Protein AF-A0A1F3DAN2-F1 (afdb_monomer)

Foldseek 3Di:
DDPPPPPDDPVVVVVLLVCVVVVNDDPVSLVVVQSQLVDPDHDPPCPVVSVVSNVCSVPVPDDPQPPCNVVVVVVVVVVVVVVVPPVVVVVVV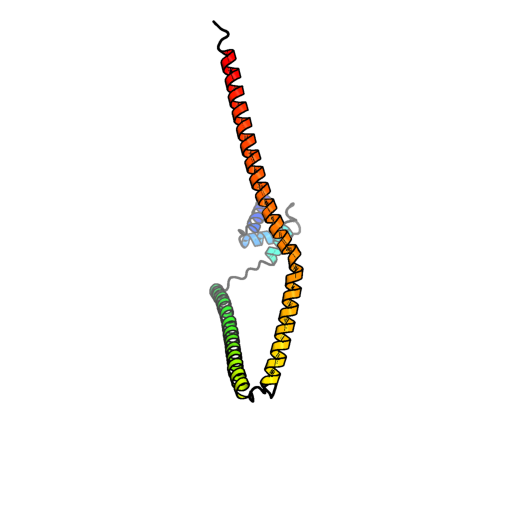VVVVVVVVVVVCVVVVVVVVVVPDPDDDPPDPDPVVVVVVVVVVVVVVVVVVVVVVVVCVVVVVVVVVVVVVVVVVVVVVVVVVVVVVVVVVVVVVVVVVVVVVVVPPPD

pLDDT: mean 77.69, std 14.2, range [32.75, 96.75]

Mean predicted aligned error: 21.93 Å

Radius of gyration: 51.56 Å; Cα contacts (8 Å, |Δi|>4): 25; chains: 1; bounding box: 79×115×103 Å

Structure (mmCIF, N/CA/C/O backbone):
data_AF-A0A1F3DAN2-F1
#
_entry.id   AF-A0A1F3DAN2-F1
#
loop_
_atom_site.group_PDB
_atom_site.id
_atom_site.type_symbol
_atom_site.label_atom_id
_atom_site.label_alt_id
_atom_site.label_comp_id
_atom_site.label_asym_id
_atom_site.label_entity_id
_atom_site.label_seq_id
_atom_site.pdbx_PDB_ins_code
_atom_site.Cartn_x
_atom_site.Cartn_y
_atom_site.Cartn_z
_atom_site.occupancy
_atom_site.B_iso_or_equiv
_atom_site.auth_seq_id
_atom_site.auth_comp_id
_atom_site.auth_asym_id
_atom_site.auth_atom_id
_atom_site.pdbx_PDB_model_num
ATOM 1 N N . MET A 1 1 ? -49.173 -16.845 47.656 1.00 32.75 1 MET A N 1
ATOM 2 C CA . MET A 1 1 ? -48.573 -15.635 47.057 1.00 32.75 1 MET A CA 1
ATOM 3 C C . MET A 1 1 ? -48.211 -14.713 48.203 1.00 32.75 1 MET A C 1
ATOM 5 O O . MET A 1 1 ? -49.110 -14.243 48.882 1.00 32.75 1 MET A O 1
ATOM 9 N N . ASN A 1 2 ? -46.918 -14.589 48.509 1.00 33.59 2 ASN A N 1
ATOM 10 C CA . ASN A 1 2 ? -46.440 -13.791 49.636 1.00 33.59 2 ASN A CA 1
ATOM 11 C C . ASN A 1 2 ? -46.275 -12.348 49.153 1.00 33.59 2 ASN A C 1
ATOM 13 O O . ASN A 1 2 ? -45.277 -12.008 48.524 1.00 33.59 2 ASN A O 1
ATOM 17 N N . SER A 1 3 ? -47.289 -11.524 49.388 1.00 38.66 3 SER A N 1
ATOM 18 C CA . SER A 1 3 ? -47.210 -10.079 49.210 1.00 38.66 3 SER A CA 1
ATOM 19 C C . SER A 1 3 ? -46.291 -9.514 50.292 1.00 38.66 3 SER A C 1
ATOM 21 O O . SER A 1 3 ? -46.725 -9.274 51.419 1.00 38.66 3 SER A O 1
ATOM 23 N N . ILE A 1 4 ? -45.005 -9.357 49.965 1.00 47.38 4 ILE A N 1
ATOM 24 C CA . ILE A 1 4 ? -44.081 -8.548 50.762 1.00 47.38 4 ILE A CA 1
ATOM 25 C C . ILE A 1 4 ? -44.655 -7.131 50.733 1.00 47.38 4 ILE A C 1
ATOM 27 O O . ILE A 1 4 ? -44.731 -6.505 49.679 1.00 47.38 4 ILE A O 1
ATOM 31 N N . ASN A 1 5 ? -45.143 -6.663 51.878 1.00 47.06 5 ASN A N 1
ATOM 32 C CA . ASN A 1 5 ? -45.726 -5.337 52.016 1.00 47.06 5 ASN A CA 1
ATOM 33 C C . ASN A 1 5 ? -44.577 -4.318 52.089 1.00 47.06 5 ASN A C 1
ATOM 35 O O . ASN A 1 5 ? -44.100 -3.982 53.172 1.00 47.06 5 ASN A O 1
ATOM 39 N N . ILE A 1 6 ? -44.059 -3.920 50.924 1.00 58.88 6 ILE A N 1
ATOM 40 C CA . ILE A 1 6 ? -42.983 -2.932 50.807 1.00 58.88 6 ILE A CA 1
ATOM 41 C C . ILE A 1 6 ? -43.627 -1.548 50.913 1.00 58.88 6 ILE A C 1
ATOM 43 O O . ILE A 1 6 ? -44.040 -0.955 49.920 1.00 58.88 6 ILE A O 1
ATOM 47 N N . ASN A 1 7 ? -43.748 -1.042 52.137 1.00 60.09 7 ASN A N 1
ATOM 48 C CA . ASN A 1 7 ? -44.181 0.329 52.394 1.00 60.09 7 ASN A CA 1
ATOM 49 C C . ASN A 1 7 ? -42.990 1.287 52.180 1.00 60.09 7 ASN A C 1
ATOM 51 O O . ASN A 1 7 ? -42.414 1.780 53.145 1.00 60.09 7 ASN A O 1
ATOM 55 N N . MET A 1 8 ? -42.567 1.470 50.923 1.00 69.88 8 MET A N 1
ATOM 56 C CA . MET A 1 8 ? -41.557 2.459 50.509 1.00 69.88 8 MET A CA 1
ATOM 57 C C . MET A 1 8 ? -42.239 3.702 49.946 1.00 69.88 8 MET A C 1
ATOM 59 O O . MET A 1 8 ? -43.228 3.604 49.215 1.00 69.88 8 MET A O 1
ATOM 63 N N . ASN A 1 9 ? -41.698 4.881 50.248 1.00 77.50 9 ASN A N 1
ATOM 64 C CA . ASN A 1 9 ? -42.230 6.120 49.690 1.00 77.50 9 ASN A CA 1
ATOM 65 C C . ASN A 1 9 ? -41.747 6.333 48.233 1.00 77.50 9 ASN A C 1
ATOM 67 O O . ASN A 1 9 ? -40.732 5.791 47.794 1.00 77.50 9 ASN A O 1
ATOM 71 N N . ASN A 1 10 ? -42.460 7.159 47.456 1.00 79.56 10 ASN A N 1
ATOM 72 C CA . ASN A 1 10 ? -42.105 7.425 46.051 1.00 79.56 10 ASN A CA 1
ATOM 73 C C . ASN A 1 10 ? -40.729 8.101 45.868 1.00 79.56 10 ASN A C 1
ATOM 75 O O . ASN A 1 10 ? -40.142 8.003 44.792 1.00 79.56 10 ASN A O 1
ATOM 79 N N . GLN A 1 11 ? -40.207 8.799 46.881 1.00 81.12 11 GLN A N 1
ATOM 80 C CA . GLN A 1 11 ? -38.893 9.451 46.808 1.00 81.12 11 GLN A CA 1
ATOM 81 C C . GLN A 1 11 ? -37.751 8.439 46.973 1.00 81.12 11 GLN A C 1
ATOM 83 O O . GLN A 1 11 ? -36.751 8.523 46.266 1.00 81.12 11 GLN A O 1
ATOM 88 N N . GLU A 1 12 ? -37.924 7.453 47.848 1.00 83.31 12 GLU A N 1
ATOM 89 C CA . GLU A 1 12 ? -37.010 6.328 48.048 1.00 83.31 12 GLU A CA 1
ATOM 90 C C . GLU A 1 12 ? -36.946 5.455 46.801 1.00 83.31 12 GLU A C 1
ATOM 92 O O . GLU A 1 12 ? -35.857 5.085 46.376 1.00 83.31 12 GLU A O 1
ATOM 97 N N . ILE A 1 13 ? -38.093 5.204 46.162 1.00 84.12 13 ILE A N 1
ATOM 98 C CA . ILE A 1 13 ? -38.150 4.477 44.888 1.00 84.12 13 ILE A CA 1
ATOM 99 C C . ILE A 1 13 ? -37.374 5.235 43.804 1.00 84.12 13 ILE A C 1
ATOM 101 O O . ILE A 1 13 ? -36.550 4.634 43.120 1.00 84.12 13 ILE A O 1
ATOM 105 N N . ARG A 1 14 ? -37.560 6.560 43.682 1.00 86.12 14 ARG A N 1
ATOM 106 C CA . ARG A 1 14 ? -36.774 7.381 42.739 1.00 86.12 14 ARG A CA 1
ATOM 107 C C . ARG A 1 14 ? -35.285 7.289 43.005 1.00 86.12 14 ARG A C 1
ATOM 109 O O . ARG A 1 14 ? -34.528 7.074 42.068 1.00 86.12 14 ARG A O 1
ATOM 116 N N . ARG A 1 15 ? -34.877 7.438 44.265 1.00 89.69 15 ARG A N 1
ATOM 117 C CA . ARG A 1 15 ? -33.469 7.353 44.653 1.00 89.69 15 ARG A CA 1
ATOM 118 C C . ARG A 1 15 ? -32.879 5.996 44.273 1.00 89.69 15 ARG A C 1
ATOM 120 O O . ARG A 1 15 ? -31.813 5.959 43.675 1.00 89.69 15 ARG A O 1
ATOM 127 N N . LEU A 1 16 ? -33.586 4.910 44.581 1.00 89.00 16 LEU A N 1
ATOM 128 C CA . LEU A 1 16 ? -33.129 3.551 44.301 1.00 89.00 16 LEU A CA 1
ATOM 129 C C . LEU A 1 16 ? -32.982 3.296 42.795 1.00 89.00 16 LEU A C 1
ATOM 131 O O . LEU A 1 16 ? -31.995 2.714 42.360 1.00 89.00 16 LEU A O 1
ATOM 135 N N . ILE A 1 17 ? -33.936 3.781 41.994 1.00 88.31 17 ILE A N 1
ATOM 136 C CA . ILE A 1 17 ? -33.869 3.719 40.530 1.00 88.31 17 ILE A CA 1
ATOM 137 C C . ILE A 1 17 ? -32.673 4.523 40.007 1.00 88.31 17 ILE A C 1
ATOM 139 O O . ILE A 1 17 ? -31.935 4.030 39.160 1.00 88.31 17 ILE A O 1
ATOM 143 N N . THR A 1 18 ? -32.454 5.742 40.507 1.00 90.12 18 THR A N 1
ATOM 144 C CA . THR A 1 18 ? -31.303 6.565 40.111 1.00 90.12 18 THR A CA 1
ATOM 145 C C . THR A 1 18 ? -29.984 5.860 40.420 1.00 90.12 18 THR A C 1
ATOM 147 O O . THR A 1 18 ? -29.178 5.691 39.510 1.00 90.12 18 THR A O 1
ATOM 150 N N . SER A 1 19 ? -29.802 5.354 41.642 1.00 89.25 19 SER A N 1
ATOM 151 C CA . SER A 1 19 ? -28.588 4.621 42.021 1.00 89.25 19 SER A CA 1
ATOM 152 C C . SER A 1 19 ? -28.391 3.337 41.207 1.00 89.25 19 SER A C 1
ATOM 154 O O . SER A 1 19 ? -27.256 2.972 40.916 1.00 89.25 19 SER A O 1
ATOM 156 N N . PHE A 1 20 ? -29.472 2.671 40.779 1.00 90.81 20 PHE A N 1
ATOM 157 C CA . PHE A 1 20 ? -29.388 1.516 39.878 1.00 90.81 20 PHE A CA 1
ATOM 158 C C . PHE A 1 20 ? -28.834 1.909 38.504 1.00 90.81 20 PHE A C 1
ATOM 160 O O . PHE A 1 20 ? -27.957 1.236 37.967 1.00 90.81 20 PHE A O 1
ATOM 167 N N . PHE A 1 21 ? -29.309 3.022 37.938 1.00 90.00 21 PHE A N 1
ATOM 168 C CA . PHE A 1 21 ? -28.782 3.543 36.674 1.00 90.00 21 PHE A CA 1
ATOM 169 C C . PHE A 1 21 ? -27.335 4.042 36.789 1.00 90.00 21 PHE A C 1
ATOM 171 O O . PHE A 1 21 ? -26.589 3.958 35.815 1.00 90.00 21 PHE A O 1
ATOM 178 N N . GLU A 1 22 ? -26.932 4.531 37.962 1.00 92.12 22 GLU A N 1
ATOM 179 C CA . GLU A 1 22 ? -25.552 4.932 38.264 1.00 92.12 22 GLU A CA 1
ATOM 180 C C . GLU A 1 22 ? -24.631 3.733 38.562 1.00 92.12 22 GLU A C 1
ATOM 182 O O . GLU A 1 22 ? -23.410 3.873 38.525 1.00 92.12 22 GLU A O 1
ATOM 187 N N . GLY A 1 23 ? -25.194 2.538 38.785 1.00 88.44 23 GLY A N 1
ATOM 188 C CA . GLY A 1 23 ? -24.441 1.325 39.116 1.00 88.44 23 GLY A CA 1
ATOM 189 C C . GLY A 1 23 ? -23.921 1.296 40.556 1.00 88.44 23 GLY A C 1
ATOM 190 O O . GLY A 1 23 ? -22.944 0.606 40.839 1.00 88.44 23 GLY A O 1
ATOM 191 N N . GLU A 1 24 ? -24.551 2.051 41.457 1.00 89.69 24 GLU A N 1
ATOM 192 C CA . GLU A 1 24 ? -24.174 2.161 42.872 1.00 89.69 24 GLU A CA 1
ATOM 193 C C . GLU A 1 24 ? -25.043 1.289 43.798 1.00 89.69 24 GLU A C 1
ATOM 195 O O . GLU A 1 24 ? -24.889 1.334 45.018 1.00 89.69 24 GLU A O 1
ATOM 200 N N . THR A 1 25 ? -25.962 0.491 43.244 1.00 88.19 25 THR A N 1
ATOM 201 C CA . THR A 1 25 ? -26.828 -0.398 44.026 1.00 88.19 25 THR A CA 1
ATOM 202 C C . THR A 1 25 ? -26.086 -1.594 44.604 1.00 88.19 25 THR A C 1
ATOM 204 O O . THR A 1 25 ? -25.225 -2.207 43.977 1.00 88.19 25 THR A O 1
ATOM 207 N N . THR A 1 26 ? -26.476 -1.970 45.816 1.00 87.19 26 THR A N 1
ATOM 208 C CA . THR A 1 26 ? -26.055 -3.214 46.464 1.00 87.19 26 THR A CA 1
ATOM 209 C C . THR A 1 26 ? -26.930 -4.398 46.037 1.00 87.19 26 THR A C 1
ATOM 211 O O . THR A 1 26 ? -28.059 -4.239 45.572 1.00 87.19 26 THR A O 1
ATOM 214 N N . GLU A 1 27 ? -26.446 -5.626 46.250 1.00 83.94 27 GLU A N 1
ATOM 215 C CA . GLU A 1 27 ? -27.194 -6.847 45.906 1.00 83.94 27 GLU A CA 1
ATOM 216 C C . GLU A 1 27 ? -28.542 -6.953 46.656 1.00 83.94 27 GLU A C 1
ATOM 218 O O . GLU A 1 27 ? -29.519 -7.501 46.141 1.00 83.94 27 GLU A O 1
ATOM 223 N N . GLU A 1 28 ? -28.619 -6.428 47.884 1.00 83.56 28 GLU A N 1
ATOM 224 C CA . GLU A 1 28 ? -29.862 -6.398 48.664 1.00 83.56 28 GLU A CA 1
ATOM 225 C C . GLU A 1 28 ? -30.874 -5.396 48.089 1.00 83.56 28 GLU A C 1
ATOM 227 O O . GLU A 1 28 ? -32.061 -5.710 47.966 1.00 83.56 28 GLU A O 1
ATOM 232 N N . GLU A 1 29 ? -30.402 -4.224 47.666 1.00 85.19 29 GLU A N 1
ATOM 233 C CA . GLU A 1 29 ? -31.208 -3.195 47.005 1.00 85.19 29 GLU A CA 1
ATOM 234 C C . GLU A 1 29 ? -31.746 -3.670 45.653 1.00 85.19 29 GLU A C 1
ATOM 236 O O . GLU A 1 29 ? -32.917 -3.456 45.346 1.00 85.19 29 GLU A O 1
ATOM 241 N N . GLU A 1 30 ? -30.946 -4.397 44.872 1.00 87.31 30 GLU A N 1
ATOM 242 C CA . GLU A 1 30 ? -31.388 -4.997 43.610 1.00 87.31 30 GLU A CA 1
ATOM 243 C C . GLU A 1 30 ? -32.441 -6.094 43.814 1.00 87.31 30 GLU A C 1
ATOM 245 O O . GLU A 1 30 ? -33.384 -6.208 43.024 1.00 87.31 30 GLU A O 1
ATOM 250 N N . LYS A 1 31 ? -32.352 -6.877 44.901 1.00 84.00 31 LYS A N 1
ATOM 251 C CA . LYS A 1 31 ? -33.404 -7.840 45.283 1.00 84.00 31 LYS A CA 1
ATOM 252 C C . LYS A 1 31 ? -34.709 -7.131 45.640 1.00 84.00 31 LYS A C 1
ATOM 254 O O . LYS A 1 31 ? -35.777 -7.609 45.247 1.00 84.00 31 LYS A O 1
ATOM 259 N N . LEU A 1 32 ? -34.635 -5.995 46.338 1.00 83.62 32 LEU A N 1
ATOM 260 C CA . LEU A 1 32 ? -35.798 -5.153 46.632 1.00 83.62 32 LEU A CA 1
ATOM 261 C C . LEU A 1 32 ? -36.391 -4.552 45.356 1.00 83.62 32 LEU A C 1
ATOM 263 O O . LEU A 1 32 ? -37.598 -4.655 45.150 1.00 83.62 32 LEU A O 1
ATOM 267 N N . LEU A 1 33 ? -35.555 -4.012 44.465 1.00 86.12 33 LEU A N 1
ATOM 268 C CA . LEU A 1 33 ? -35.956 -3.474 43.163 1.00 86.12 33 LEU A CA 1
ATOM 269 C C . LEU A 1 33 ? -36.662 -4.555 42.326 1.00 86.12 33 LEU A C 1
ATOM 271 O O . LEU A 1 33 ? -37.731 -4.326 41.758 1.00 86.12 33 LEU A O 1
ATOM 275 N N . ARG A 1 34 ? -36.129 -5.783 42.338 1.00 85.19 34 ARG A N 1
ATOM 276 C CA . ARG A 1 34 ? -36.744 -6.942 41.685 1.00 85.19 34 ARG A CA 1
ATOM 277 C C . ARG A 1 34 ? -38.103 -7.278 42.286 1.00 85.19 34 ARG A C 1
ATOM 279 O O . ARG A 1 34 ? -39.045 -7.499 41.531 1.00 85.19 34 ARG A O 1
ATOM 286 N N . ALA A 1 35 ? -38.227 -7.320 43.611 1.00 82.94 35 ALA A N 1
ATOM 287 C CA . ALA A 1 35 ? -39.494 -7.601 44.285 1.00 82.94 35 ALA A CA 1
ATOM 288 C C . ALA A 1 35 ? -40.547 -6.508 44.019 1.00 82.94 35 ALA A C 1
ATOM 290 O O . ALA A 1 35 ? -41.708 -6.835 43.776 1.00 82.94 35 ALA A O 1
ATOM 291 N N . LEU A 1 36 ? -40.127 -5.238 43.996 1.00 81.25 36 LEU A N 1
ATOM 292 C CA . LEU A 1 36 ? -40.967 -4.069 43.732 1.00 81.25 36 LEU A CA 1
ATOM 293 C C . LEU A 1 36 ? -41.556 -4.101 42.312 1.00 81.25 36 LEU A C 1
ATOM 295 O O . LEU A 1 36 ? -42.760 -3.946 42.134 1.00 81.25 36 LEU A O 1
ATOM 299 N N . PHE A 1 37 ? -40.722 -4.357 41.300 1.00 80.00 37 PHE A N 1
ATOM 300 C CA . PHE A 1 37 ? -41.147 -4.354 39.896 1.00 80.00 37 PHE A CA 1
ATOM 301 C C . PHE A 1 37 ? -41.715 -5.694 39.404 1.00 80.00 37 PHE A C 1
ATOM 303 O O . PHE A 1 37 ? -42.336 -5.731 38.343 1.00 80.00 37 PHE A O 1
ATOM 310 N N . SER A 1 38 ? -41.565 -6.787 40.161 1.00 75.81 38 SER A N 1
ATOM 311 C CA . SER A 1 38 ? -42.205 -8.076 39.840 1.00 75.81 38 SER A CA 1
ATOM 312 C C . SER A 1 38 ? -43.697 -8.122 40.202 1.00 75.81 38 SER A C 1
ATOM 314 O O . SER A 1 38 ? -44.398 -9.033 39.766 1.00 75.81 38 SER A O 1
ATOM 316 N N . GLY A 1 39 ? -44.187 -7.173 41.008 1.00 68.38 39 GLY A N 1
ATOM 317 C CA . GLY A 1 39 ? -45.602 -7.050 41.359 1.00 68.38 39 GLY A CA 1
ATOM 318 C C . GLY A 1 39 ? -46.472 -6.468 40.234 1.00 68.38 39 GLY A C 1
ATOM 319 O O . GLY A 1 39 ? -45.989 -5.792 39.323 1.00 68.38 39 GLY A O 1
ATOM 320 N N . ASP A 1 40 ? -47.781 -6.715 40.328 1.00 58.28 40 ASP A N 1
ATOM 321 C CA . ASP A 1 40 ? -48.801 -6.239 39.373 1.00 58.28 40 ASP A CA 1
ATOM 322 C C . ASP A 1 40 ? -49.155 -4.747 39.574 1.00 58.28 40 ASP A C 1
ATOM 324 O O . ASP A 1 40 ? -49.736 -4.100 38.710 1.00 58.28 40 ASP A O 1
ATOM 328 N N . GLN A 1 41 ? -48.776 -4.176 40.723 1.00 57.06 41 GLN A N 1
ATOM 329 C CA . GLN A 1 41 ? -48.975 -2.769 41.075 1.00 57.06 41 GLN A CA 1
ATOM 330 C C . GLN A 1 41 ? -47.622 -2.053 41.057 1.00 57.06 41 GLN A C 1
ATOM 332 O O . GLN A 1 41 ? -46.874 -2.087 42.033 1.00 57.06 41 GLN A O 1
ATOM 337 N N . VAL A 1 42 ? -47.297 -1.423 39.930 1.00 62.59 42 VAL A N 1
ATOM 338 C CA . VAL A 1 42 ? -46.131 -0.540 39.827 1.00 62.59 42 VAL A CA 1
ATOM 339 C C . VAL A 1 42 ? -46.473 0.764 40.553 1.00 62.59 42 VAL A C 1
ATOM 341 O O . VAL A 1 42 ? -47.544 1.321 40.299 1.00 62.59 42 VAL A O 1
ATOM 344 N N . PRO A 1 43 ? -45.609 1.283 41.442 1.00 65.44 43 PRO A N 1
ATOM 345 C CA . PRO A 1 43 ? -45.806 2.606 42.024 1.00 65.44 43 PRO A CA 1
ATOM 346 C C . PRO A 1 43 ? -45.940 3.638 40.892 1.00 65.44 43 PRO A C 1
ATOM 348 O O . PRO A 1 43 ? -45.100 3.693 39.993 1.00 65.44 43 PRO A O 1
ATOM 351 N N . GLY A 1 44 ? -47.043 4.392 40.882 1.00 62.75 44 GLY A N 1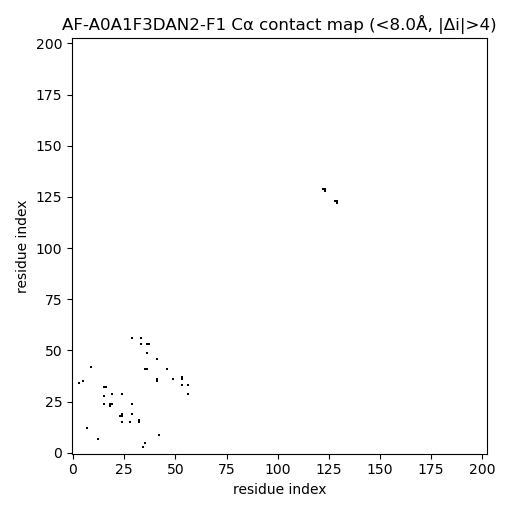
ATOM 352 C CA . GLY A 1 44 ? -47.440 5.211 39.734 1.00 62.75 44 GLY A CA 1
ATOM 353 C C . GLY A 1 44 ? -46.336 6.162 39.258 1.00 62.75 44 GLY A C 1
ATOM 354 O O . GLY A 1 44 ? -45.854 6.994 40.026 1.00 62.75 44 GLY A O 1
ATOM 355 N N . GLY A 1 45 ? -45.968 6.052 37.976 1.00 70.06 45 GLY A N 1
ATOM 356 C CA . GLY A 1 45 ? -44.971 6.909 37.322 1.00 70.06 45 GLY A CA 1
ATOM 357 C C . GLY A 1 45 ? -43.620 6.259 37.003 1.00 70.06 45 GLY A C 1
ATOM 358 O O . GLY A 1 45 ? -42.765 6.973 36.492 1.00 70.06 45 GLY A O 1
ATOM 359 N N . PHE A 1 46 ? -43.439 4.956 37.265 1.00 74.50 46 PHE A N 1
ATOM 360 C CA . PHE A 1 46 ? -42.202 4.206 36.955 1.00 74.50 46 PHE A CA 1
ATOM 361 C C . PHE A 1 46 ? -42.394 3.053 35.952 1.00 74.50 46 PHE A C 1
ATOM 363 O O . PHE A 1 46 ? -41.636 2.082 35.932 1.00 74.50 46 PHE A O 1
ATOM 370 N N . GLU A 1 47 ? -43.461 3.103 35.150 1.00 75.06 47 GLU A N 1
ATOM 371 C CA . GLU A 1 47 ? -43.755 2.057 34.160 1.00 75.06 47 GLU A CA 1
ATOM 372 C C . GLU A 1 47 ? -42.743 2.038 33.010 1.00 75.06 47 GLU A C 1
ATOM 374 O O . GLU A 1 47 ? -42.444 0.968 32.483 1.00 75.06 47 GLU A O 1
ATOM 379 N N . ALA A 1 48 ? -42.183 3.198 32.655 1.00 78.56 48 ALA A N 1
ATOM 380 C CA . ALA A 1 48 ? -41.201 3.315 31.581 1.00 78.56 48 ALA A CA 1
ATOM 381 C C . ALA A 1 48 ? -39.864 2.652 31.955 1.00 78.56 48 ALA A C 1
ATOM 383 O O . ALA A 1 48 ? -39.210 2.033 31.119 1.00 78.56 48 ALA A O 1
ATOM 384 N N . GLU A 1 49 ? -39.467 2.752 33.221 1.00 80.50 49 GLU A N 1
ATOM 385 C CA . GLU A 1 49 ? -38.209 2.223 33.742 1.00 80.50 49 GLU A CA 1
ATOM 386 C C . GLU A 1 49 ? -38.305 0.727 34.083 1.00 80.50 49 GLU A C 1
ATOM 388 O O . GLU A 1 49 ? -37.295 0.020 34.059 1.00 80.50 49 GLU A O 1
ATOM 393 N N . LYS A 1 50 ? -39.520 0.225 34.350 1.00 82.94 50 LYS A N 1
ATOM 394 C CA . LYS A 1 50 ? -39.795 -1.164 34.749 1.00 82.94 50 LYS A CA 1
ATOM 395 C C . LYS A 1 50 ? -39.172 -2.193 33.806 1.00 82.94 50 LYS A C 1
ATOM 397 O O . LYS A 1 50 ? -38.498 -3.111 34.271 1.00 82.94 50 LYS A O 1
ATOM 402 N N . GLU A 1 51 ? -39.428 -2.075 32.503 1.00 82.94 51 GLU A N 1
ATOM 403 C CA . GLU A 1 51 ? -39.017 -3.081 31.514 1.00 82.94 51 GLU A CA 1
ATOM 404 C C . GLU A 1 51 ? -37.491 -3.199 31.434 1.00 82.94 51 GLU A C 1
ATOM 406 O O . GLU A 1 51 ? -36.942 -4.302 31.492 1.00 82.94 51 GLU A O 1
ATOM 411 N N . TYR A 1 52 ? -36.804 -2.056 31.382 1.00 85.38 52 TYR A N 1
ATOM 412 C CA . TYR A 1 52 ? -35.347 -1.999 31.324 1.00 85.38 52 TYR A CA 1
ATOM 413 C C . TYR A 1 52 ? -34.703 -2.573 32.590 1.00 85.38 52 TYR A C 1
ATOM 415 O O . TYR A 1 52 ? -33.826 -3.434 32.511 1.00 85.38 52 TYR A O 1
ATOM 423 N N . ILE A 1 53 ? -35.174 -2.146 33.765 1.00 87.25 53 ILE A N 1
ATOM 424 C CA . ILE A 1 53 ? -34.642 -2.601 35.052 1.00 87.25 53 ILE A CA 1
ATOM 425 C C . ILE A 1 53 ? -34.827 -4.116 35.203 1.00 87.25 53 ILE A C 1
ATOM 427 O O . ILE A 1 53 ? -33.881 -4.820 35.553 1.00 87.25 53 ILE A O 1
ATOM 431 N N . 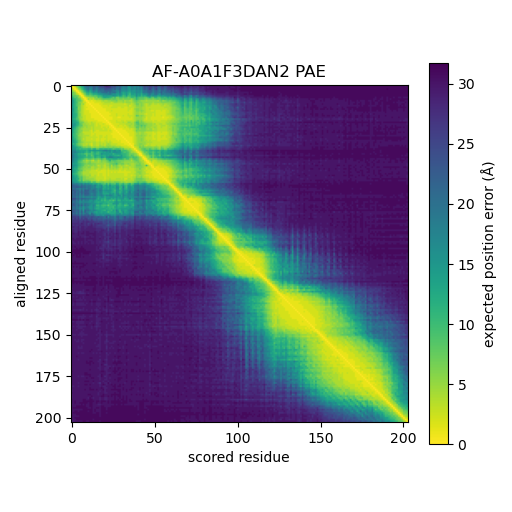LEU A 1 54 ? -36.008 -4.654 34.877 1.00 86.56 54 LEU A N 1
ATOM 432 C CA . LEU A 1 54 ? -36.260 -6.099 34.921 1.00 86.56 54 LEU A CA 1
ATOM 433 C C . LEU A 1 54 ? -35.365 -6.879 33.955 1.00 86.56 54 LEU A C 1
ATOM 435 O O . LEU A 1 54 ? -34.861 -7.937 34.331 1.00 86.56 54 LEU A O 1
ATOM 439 N N . PHE A 1 55 ? -35.138 -6.368 32.743 1.00 86.06 55 PHE A N 1
ATOM 440 C CA . PHE A 1 55 ? -34.228 -6.988 31.780 1.00 86.06 55 PHE A CA 1
ATOM 441 C C . PHE A 1 55 ? -32.792 -7.050 32.317 1.00 86.06 55 PHE A C 1
ATOM 443 O O . PHE A 1 55 ? -32.156 -8.109 32.277 1.00 86.06 55 PHE A O 1
ATOM 450 N N . CYS A 1 56 ? -32.293 -5.942 32.866 1.00 85.56 56 CYS A N 1
ATOM 451 C CA . CYS A 1 56 ? -30.967 -5.868 33.470 1.00 85.56 56 CYS A CA 1
ATOM 452 C C . CYS A 1 56 ? -30.843 -6.803 34.678 1.00 85.56 56 CYS A C 1
ATOM 454 O O . CYS A 1 56 ? -29.897 -7.578 34.740 1.00 85.56 56 CYS A O 1
ATOM 456 N N . LEU A 1 57 ? -31.824 -6.827 35.583 1.00 84.56 57 LEU A N 1
ATOM 457 C CA . LEU A 1 57 ? -31.826 -7.718 36.750 1.00 84.56 57 LEU A CA 1
ATOM 458 C C . LEU A 1 57 ? -32.021 -9.200 36.383 1.00 84.56 57 LEU A C 1
ATOM 460 O O . LEU A 1 57 ? -31.639 -10.091 37.141 1.00 84.56 57 LEU A O 1
ATOM 464 N N . ALA A 1 58 ? -32.662 -9.513 35.254 1.00 82.62 58 ALA A N 1
ATOM 465 C CA . ALA A 1 58 ? -32.802 -10.884 34.758 1.00 82.62 58 ALA A CA 1
ATOM 466 C C . ALA A 1 58 ? -31.488 -11.422 34.176 1.00 82.62 58 ALA A C 1
ATOM 468 O O . ALA A 1 58 ? -31.151 -12.587 34.394 1.00 82.62 58 ALA A O 1
ATOM 469 N N . ASN A 1 59 ? -30.745 -10.564 33.477 1.00 77.12 59 ASN A N 1
ATOM 470 C CA . ASN A 1 59 ? -29.543 -10.940 32.733 1.00 77.12 59 ASN A CA 1
ATOM 471 C C . ASN A 1 59 ? -28.231 -10.586 33.447 1.00 77.12 59 ASN A C 1
ATOM 473 O O . ASN A 1 59 ? -27.176 -11.097 33.077 1.00 77.12 59 ASN A O 1
ATOM 477 N N . GLY A 1 60 ? -28.288 -9.763 34.491 1.00 66.88 60 GLY A N 1
ATOM 478 C CA . GLY A 1 60 ? -27.163 -9.285 35.295 1.00 66.88 60 GLY A CA 1
ATOM 479 C C . GLY A 1 60 ? -26.632 -10.307 36.294 1.00 66.88 60 GLY A C 1
ATOM 480 O O . GLY A 1 60 ? -26.147 -9.937 37.354 1.00 66.88 60 GLY A O 1
ATOM 481 N N . ASN A 1 61 ? -26.728 -11.602 35.990 1.00 64.56 61 ASN A N 1
ATOM 482 C CA . ASN A 1 61 ? -26.195 -12.644 36.859 1.00 64.56 61 ASN A CA 1
ATOM 483 C C . ASN A 1 61 ? -24.664 -12.672 36.711 1.00 64.56 61 ASN A C 1
ATOM 485 O O . ASN A 1 61 ? -24.101 -13.446 35.929 1.00 64.56 61 ASN A O 1
ATOM 489 N N . ILE A 1 62 ? -23.994 -11.759 37.412 1.00 62.06 62 ILE A N 1
ATOM 490 C CA . ILE A 1 62 ? -22.540 -11.678 37.469 1.00 62.06 62 ILE A CA 1
ATOM 491 C C . ILE A 1 62 ? -22.084 -12.852 38.328 1.00 62.06 62 ILE A C 1
ATOM 493 O O . ILE A 1 62 ? -22.209 -12.853 39.547 1.00 62.06 62 ILE A O 1
ATOM 497 N N . LYS A 1 63 ? -21.594 -13.904 37.671 1.00 65.38 63 LYS A N 1
ATOM 498 C CA . LYS A 1 63 ? -20.909 -14.992 38.369 1.00 65.38 63 LYS A CA 1
ATOM 499 C C . LYS A 1 63 ? -19.684 -14.412 39.060 1.00 65.38 63 LYS A C 1
ATOM 501 O O . LYS A 1 63 ? -18.943 -13.663 38.418 1.00 65.38 63 LYS A O 1
ATOM 506 N N . ASP A 1 64 ? -19.451 -14.825 40.302 1.00 67.31 64 ASP A N 1
ATOM 507 C CA . ASP A 1 64 ? -18.240 -14.470 41.030 1.00 67.31 64 ASP A CA 1
ATOM 508 C C . ASP A 1 64 ? -17.009 -14.654 40.147 1.00 67.31 64 ASP A C 1
ATOM 510 O O . ASP A 1 64 ? -16.845 -15.665 39.443 1.00 67.31 64 ASP A O 1
ATOM 514 N N . ALA A 1 65 ? -16.149 -13.637 40.166 1.00 66.25 65 ALA A N 1
ATOM 515 C CA . ALA A 1 65 ? -14.900 -13.672 39.440 1.00 66.25 65 ALA A CA 1
ATOM 516 C C . ALA A 1 65 ? -14.128 -14.9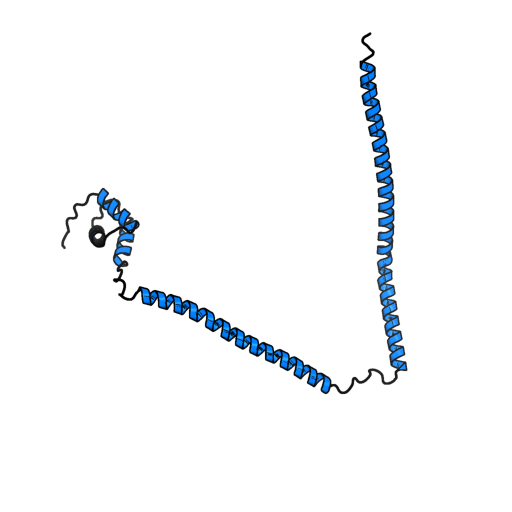27 39.868 1.00 66.25 65 ALA A C 1
ATOM 518 O O . ALA A 1 65 ? -13.784 -15.110 41.031 1.00 66.25 65 ALA A O 1
ATOM 519 N N . SER A 1 66 ? -13.867 -15.820 38.909 1.00 74.25 66 SER A N 1
ATOM 520 C CA . SER A 1 66 ? -13.031 -17.000 39.133 1.00 74.25 66 SER A CA 1
ATOM 521 C C . SER A 1 66 ? -11.724 -16.576 39.809 1.00 74.25 66 SER A C 1
ATOM 523 O O . SER A 1 66 ? -11.092 -15.633 39.339 1.00 74.25 66 SER A O 1
ATOM 525 N N . ASN A 1 67 ? -11.270 -17.325 40.822 1.00 78.50 67 ASN A N 1
ATOM 526 C CA . ASN A 1 67 ? -10.031 -17.072 41.585 1.00 78.50 67 ASN A CA 1
ATOM 527 C C . ASN A 1 67 ? -8.763 -16.843 40.727 1.00 78.50 67 ASN A C 1
ATOM 529 O O . ASN A 1 67 ? -7.726 -16.458 41.250 1.00 78.50 67 ASN A O 1
ATOM 533 N N . ASN A 1 68 ? -8.812 -17.115 39.418 1.00 82.19 68 ASN A N 1
ATOM 534 C CA . ASN A 1 68 ? -7.724 -16.901 38.464 1.00 82.19 68 ASN A CA 1
ATOM 535 C C . ASN A 1 68 ? -8.185 -16.123 37.211 1.00 82.19 68 ASN A C 1
ATOM 537 O O . ASN A 1 68 ? -7.805 -16.445 36.083 1.00 82.19 68 ASN A O 1
ATOM 541 N N . LEU A 1 69 ? -9.082 -15.149 37.375 1.00 84.50 69 LEU A N 1
ATOM 542 C CA . LEU A 1 69 ? -9.542 -14.291 36.281 1.00 84.50 69 LEU A CA 1
ATOM 543 C C . LEU A 1 69 ? -8.393 -13.435 35.733 1.00 84.50 69 LEU A C 1
ATOM 545 O O . LEU A 1 69 ? -8.178 -13.403 34.524 1.00 84.50 69 LEU A O 1
ATOM 549 N N . GLU A 1 70 ? -7.609 -12.829 36.620 1.00 85.19 70 GLU A N 1
ATOM 550 C CA . GLU A 1 70 ? -6.462 -11.991 36.262 1.00 85.19 70 GLU A CA 1
ATOM 551 C C . GLU A 1 70 ? -5.436 -12.759 35.416 1.00 85.19 70 GLU A C 1
ATOM 553 O O . GLU A 1 70 ? -5.088 -12.341 34.311 1.00 85.19 70 GLU A O 1
ATOM 558 N N . GLY A 1 71 ? -5.048 -13.964 35.849 1.00 87.06 71 GLY A N 1
ATOM 559 C CA . GLY A 1 71 ? -4.128 -14.805 35.084 1.00 87.06 71 GLY A CA 1
ATOM 560 C C . GLY A 1 71 ? -4.694 -15.257 33.733 1.00 87.06 71 GLY A C 1
ATOM 561 O O . GLY A 1 71 ? -3.940 -15.430 32.773 1.00 87.06 71 GLY A O 1
ATOM 562 N N . LYS A 1 72 ? -6.018 -15.423 33.606 1.00 85.81 72 LYS A N 1
ATOM 563 C CA . LYS A 1 72 ? -6.663 -15.698 32.309 1.00 85.81 72 LYS A CA 1
ATOM 564 C C . LYS A 1 72 ? -6.620 -14.484 31.381 1.00 85.81 72 LYS A C 1
ATOM 566 O O . LYS A 1 72 ? -6.387 -14.672 30.187 1.00 85.81 72 LYS A O 1
ATOM 571 N N . ILE A 1 73 ? -6.812 -13.277 31.911 1.00 87.75 73 ILE A N 1
ATOM 572 C CA . ILE A 1 73 ? -6.756 -12.026 31.144 1.00 87.75 73 ILE A CA 1
ATOM 573 C C . ILE A 1 73 ? -5.336 -11.795 30.622 1.00 87.75 73 ILE A C 1
ATOM 575 O O . ILE A 1 73 ? -5.163 -11.628 29.416 1.00 87.75 73 ILE A O 1
ATOM 579 N N . ILE A 1 74 ? -4.320 -11.900 31.484 1.00 87.31 74 ILE A N 1
ATOM 580 C CA . ILE A 1 74 ? -2.907 -11.735 31.098 1.00 87.31 74 ILE A CA 1
ATOM 581 C C . ILE A 1 74 ? -2.540 -12.712 29.972 1.00 87.31 74 ILE A C 1
ATOM 583 O O . ILE A 1 74 ? -2.064 -12.308 28.913 1.00 87.31 74 ILE A O 1
ATOM 587 N N . ARG A 1 75 ? -2.888 -13.998 30.122 1.00 85.75 75 ARG A N 1
ATOM 588 C CA . ARG A 1 75 ? -2.647 -15.010 29.077 1.00 85.75 75 ARG A CA 1
ATOM 589 C C . ARG A 1 75 ? -3.379 -14.712 27.768 1.00 85.75 75 ARG A C 1
ATOM 591 O O . ARG A 1 75 ? -2.884 -15.070 26.699 1.00 85.75 75 ARG A O 1
ATOM 598 N N . ALA A 1 76 ? -4.572 -14.124 27.826 1.00 82.00 76 ALA A N 1
ATOM 599 C CA . ALA A 1 76 ? -5.335 -13.757 26.637 1.00 82.00 76 ALA A CA 1
ATOM 600 C C . ALA A 1 76 ? -4.725 -12.549 25.906 1.00 82.00 76 ALA A C 1
ATOM 602 O O . ALA A 1 76 ? -4.781 -12.504 24.675 1.00 82.00 76 ALA A O 1
ATOM 603 N N . ILE A 1 77 ? -4.122 -11.611 26.638 1.00 81.50 77 ILE A N 1
ATOM 604 C CA . ILE A 1 77 ? -3.383 -10.470 26.082 1.00 81.50 77 ILE A CA 1
ATOM 605 C C . ILE A 1 77 ? -2.096 -10.966 25.409 1.00 81.50 77 ILE A C 1
ATOM 607 O O . ILE A 1 77 ? -1.896 -10.731 24.215 1.00 81.50 77 ILE A O 1
ATOM 611 N N . ASP A 1 78 ? -1.294 -11.770 26.110 1.00 81.00 78 ASP A N 1
ATOM 612 C CA . ASP A 1 78 ? -0.030 -12.304 25.582 1.00 81.00 78 ASP A CA 1
ATOM 613 C C . ASP A 1 78 ? -0.240 -13.152 24.322 1.00 81.00 78 ASP A C 1
ATOM 615 O O . ASP A 1 78 ? 0.474 -13.035 23.322 1.00 81.00 78 ASP A O 1
ATOM 619 N N . LYS A 1 79 ? -1.284 -13.989 24.315 1.00 71.88 79 LYS A N 1
ATOM 620 C CA . LYS A 1 79 ? -1.618 -14.846 23.168 1.00 71.88 79 LYS A CA 1
ATOM 621 C C . LYS A 1 79 ? -2.024 -14.047 21.925 1.00 71.88 79 LYS A C 1
ATOM 623 O O . LYS A 1 79 ? -1.902 -14.573 20.815 1.00 71.88 79 LYS A O 1
ATOM 628 N N . GLN A 1 80 ? -2.519 -12.821 22.085 1.00 59.94 80 GLN A N 1
ATOM 629 C CA . GLN A 1 80 ? -2.841 -11.933 20.965 1.00 59.94 80 GLN A CA 1
ATOM 630 C C . GLN A 1 80 ? -1.585 -11.249 20.411 1.00 59.94 80 GLN A C 1
ATOM 632 O O . GLN A 1 80 ? -1.426 -11.218 19.190 1.00 59.94 80 GLN A O 1
ATOM 637 N N . GLY A 1 81 ? -0.650 -10.831 21.272 1.00 59.31 81 GLY A N 1
ATOM 638 C CA . GLY A 1 81 ? 0.648 -10.285 20.851 1.00 59.31 81 GLY A CA 1
ATOM 639 C C . GLY A 1 81 ? 1.500 -11.296 20.072 1.00 59.31 81 GLY A C 1
ATOM 640 O O . GLY A 1 81 ? 1.974 -11.012 18.975 1.00 59.31 81 GLY A O 1
ATOM 641 N N . ILE A 1 82 ? 1.601 -12.535 20.563 1.00 58.12 82 ILE A N 1
ATOM 642 C CA . ILE A 1 82 ? 2.476 -13.568 19.971 1.00 58.12 82 ILE A CA 1
ATOM 643 C C . ILE A 1 82 ? 1.983 -14.046 18.587 1.00 58.12 82 ILE A C 1
ATOM 645 O O . ILE A 1 82 ? 2.775 -14.413 17.715 1.00 58.12 82 ILE A O 1
ATOM 649 N N . LYS A 1 83 ? 0.665 -14.049 18.342 1.00 53.28 83 LYS A N 1
ATOM 650 C CA . LYS A 1 83 ? 0.096 -14.487 17.053 1.00 53.28 83 LYS A CA 1
ATOM 651 C C . LYS A 1 83 ? 0.256 -13.456 15.933 1.00 53.28 83 LYS A C 1
ATOM 653 O O . LYS A 1 83 ? 0.255 -13.854 14.765 1.00 53.28 83 LYS A O 1
ATOM 658 N N . ALA A 1 84 ? 0.373 -12.172 16.268 1.00 53.16 84 ALA A N 1
ATOM 659 C CA . ALA A 1 84 ? 0.567 -11.108 15.288 1.00 53.16 84 ALA A CA 1
ATOM 660 C C . ALA A 1 84 ? 1.983 -11.146 14.687 1.00 53.16 84 ALA A C 1
ATOM 662 O O . ALA A 1 84 ? 2.140 -11.005 13.473 1.00 53.16 84 ALA A O 1
ATOM 663 N N . GLU A 1 85 ? 3.001 -11.441 15.498 1.00 52.97 85 GLU A N 1
ATOM 664 C CA . GLU A 1 85 ? 4.395 -11.413 15.039 1.00 52.97 85 GLU A CA 1
ATOM 665 C C . GLU A 1 85 ? 4.796 -12.627 14.183 1.00 52.97 85 GLU A C 1
ATOM 667 O O . GLU A 1 85 ? 5.546 -12.495 13.212 1.00 52.97 85 GLU A O 1
ATOM 672 N N . SER A 1 86 ? 4.259 -13.822 14.460 1.00 54.66 86 SER A N 1
ATOM 673 C CA . SER A 1 86 ? 4.732 -15.045 13.784 1.00 54.66 86 SER A CA 1
ATOM 674 C C . SER A 1 86 ? 4.236 -15.206 12.338 1.00 54.66 86 SER A C 1
ATOM 676 O O . SER A 1 86 ? 4.909 -15.821 11.505 1.00 54.66 86 SER A O 1
ATOM 678 N N . LYS A 1 87 ? 3.076 -14.630 11.987 1.00 54.12 87 LYS A N 1
ATOM 679 C CA . LYS A 1 87 ? 2.559 -14.683 10.607 1.00 54.12 87 LYS A CA 1
ATOM 680 C C . LYS A 1 87 ? 3.326 -13.763 9.660 1.00 54.12 87 LYS A C 1
ATOM 682 O O . LYS A 1 87 ? 3.466 -14.095 8.480 1.00 54.12 87 LYS A O 1
ATOM 687 N N . HIS A 1 88 ? 3.819 -12.630 10.157 1.00 55.44 88 HIS A N 1
ATOM 688 C CA . HIS A 1 88 ? 4.479 -11.638 9.316 1.00 55.44 88 HIS A CA 1
ATOM 689 C C . HIS A 1 88 ? 5.889 -12.081 8.903 1.00 55.44 88 HIS A C 1
ATOM 691 O O . HIS A 1 88 ? 6.272 -11.904 7.744 1.00 55.44 88 HIS A O 1
ATOM 697 N N . SER A 1 89 ? 6.621 -12.749 9.803 1.00 59.03 89 SER A N 1
ATOM 698 C CA . SER A 1 89 ? 7.970 -13.251 9.520 1.00 59.03 89 SER A CA 1
ATOM 699 C C . SER A 1 89 ? 7.960 -14.367 8.471 1.00 59.03 89 SER A C 1
ATOM 701 O O . SER A 1 89 ? 8.721 -14.315 7.508 1.00 59.03 89 SER A O 1
ATOM 703 N N . ARG A 1 90 ? 7.041 -15.337 8.567 1.00 63.38 90 ARG A N 1
ATOM 704 C CA . ARG A 1 90 ? 6.970 -16.460 7.614 1.00 63.38 90 ARG A CA 1
ATOM 705 C C . ARG A 1 90 ? 6.680 -16.001 6.183 1.00 63.38 90 ARG A C 1
ATOM 707 O O . ARG A 1 90 ? 7.282 -16.519 5.245 1.00 63.38 90 ARG A O 1
ATOM 714 N N . ARG A 1 91 ? 5.781 -15.027 6.000 1.00 62.66 91 ARG A N 1
ATOM 715 C CA . ARG A 1 91 ? 5.476 -14.469 4.671 1.00 62.66 91 ARG A CA 1
ATOM 716 C C . ARG A 1 91 ? 6.664 -13.685 4.109 1.00 62.66 91 ARG A C 1
ATOM 718 O O . ARG A 1 91 ? 6.938 -13.804 2.921 1.00 62.66 91 ARG A O 1
ATOM 725 N N . TYR A 1 92 ? 7.392 -12.961 4.959 1.00 66.81 92 TYR A N 1
ATOM 726 C CA . TYR A 1 92 ? 8.608 -12.239 4.581 1.00 66.81 92 TYR A CA 1
ATOM 727 C C . TYR A 1 92 ? 9.735 -13.185 4.132 1.00 66.81 92 TYR A C 1
ATOM 729 O O . TYR A 1 92 ? 10.301 -12.985 3.061 1.00 66.81 92 TYR A O 1
ATOM 737 N N . TYR A 1 93 ? 9.989 -14.276 4.864 1.00 66.12 93 TYR A N 1
ATOM 738 C CA . TYR A 1 93 ? 10.977 -15.289 4.464 1.00 66.12 93 TYR A CA 1
ATOM 739 C C . TYR A 1 93 ? 10.613 -15.996 3.150 1.00 66.12 93 TYR A C 1
ATOM 741 O O . TYR A 1 93 ? 11.482 -16.205 2.305 1.00 66.12 93 TYR A O 1
ATOM 749 N N . LEU A 1 94 ? 9.333 -16.320 2.931 1.00 63.53 94 LEU A N 1
ATOM 750 C CA . LEU A 1 94 ? 8.876 -16.899 1.660 1.00 63.53 94 LEU A CA 1
ATOM 751 C C . LEU A 1 94 ? 8.999 -15.907 0.490 1.00 63.53 94 LEU A C 1
ATOM 753 O O . LEU A 1 94 ? 9.343 -16.300 -0.623 1.00 63.53 94 LEU A O 1
ATOM 757 N N . MET A 1 95 ? 8.761 -14.618 0.740 1.00 60.50 95 MET A N 1
ATOM 758 C CA . MET A 1 95 ? 8.899 -13.561 -0.263 1.00 60.50 95 MET A CA 1
ATOM 759 C C . MET A 1 95 ? 10.375 -13.286 -0.607 1.00 60.50 95 MET A C 1
ATOM 761 O O . MET A 1 95 ? 10.708 -13.126 -1.780 1.00 60.50 95 MET A O 1
ATOM 765 N N . LEU A 1 96 ? 11.276 -13.339 0.380 1.00 60.50 96 LEU A N 1
ATOM 766 C CA . LEU A 1 96 ? 12.730 -13.280 0.178 1.00 60.50 96 LEU A CA 1
ATOM 767 C C . LEU A 1 96 ? 13.254 -14.468 -0.640 1.00 60.50 96 LEU A C 1
ATOM 769 O O . LEU A 1 96 ? 14.070 -14.280 -1.543 1.00 60.50 96 LEU A O 1
ATOM 773 N N . LEU A 1 97 ? 12.749 -15.677 -0.381 1.00 62.69 97 LEU A N 1
ATOM 774 C CA . LEU A 1 97 ? 13.144 -16.874 -1.127 1.00 62.69 97 LEU A CA 1
ATOM 775 C C . LEU A 1 97 ? 12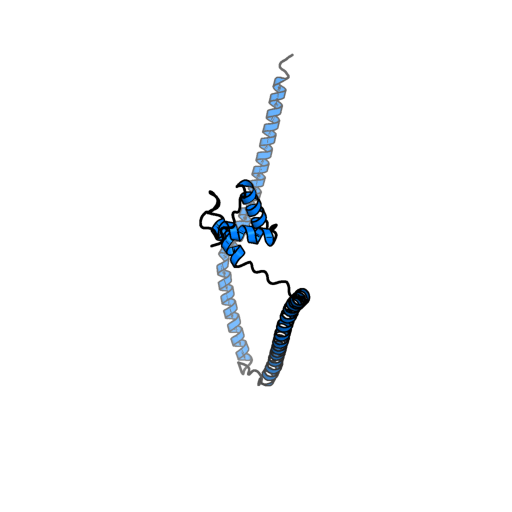.694 -16.810 -2.600 1.00 62.69 97 LEU A C 1
ATOM 777 O O . LEU A 1 97 ? 13.431 -17.228 -3.491 1.00 62.69 97 LEU A O 1
ATOM 781 N N . SER A 1 98 ? 11.528 -16.212 -2.872 1.00 65.31 98 SER A N 1
ATOM 782 C CA . SER A 1 98 ? 11.060 -15.942 -4.240 1.00 65.31 98 SER A CA 1
ATOM 783 C C . SER A 1 98 ? 11.910 -14.889 -4.963 1.00 65.31 98 SER A C 1
ATOM 785 O O . SER A 1 98 ? 12.120 -15.006 -6.171 1.00 65.31 98 SER A O 1
ATOM 787 N N . GLY A 1 99 ? 12.398 -13.865 -4.255 1.00 68.44 99 GLY A N 1
ATOM 788 C CA . GLY A 1 99 ? 13.244 -12.819 -4.840 1.00 68.44 99 GLY A CA 1
ATOM 789 C C . GLY A 1 99 ? 14.606 -13.346 -5.301 1.00 68.44 99 GLY A C 1
ATOM 790 O O . GLY A 1 99 ? 15.057 -13.023 -6.400 1.00 68.44 99 GLY A O 1
ATOM 791 N N . ALA A 1 100 ? 15.226 -14.225 -4.508 1.00 73.81 100 ALA A N 1
ATOM 792 C CA . ALA A 1 100 ? 16.510 -14.840 -4.850 1.00 73.81 100 ALA A CA 1
ATOM 793 C C . ALA A 1 100 ? 16.435 -15.694 -6.133 1.00 73.81 100 ALA A C 1
ATOM 795 O O . ALA A 1 100 ? 17.337 -15.638 -6.971 1.00 73.81 100 ALA A O 1
ATOM 796 N N . ALA A 1 101 ? 15.335 -16.427 -6.332 1.00 78.06 101 ALA A N 1
ATOM 797 C CA . ALA A 1 101 ? 15.137 -17.251 -7.524 1.00 78.06 101 ALA A CA 1
ATOM 798 C C . ALA A 1 101 ? 15.027 -16.417 -8.816 1.00 78.06 101 ALA A C 1
ATOM 800 O O . ALA A 1 101 ? 15.582 -16.804 -9.843 1.00 78.06 101 ALA A O 1
ATOM 801 N N . ALA A 1 102 ? 14.371 -15.251 -8.774 1.00 80.19 102 ALA A N 1
ATOM 802 C CA . ALA A 1 102 ? 14.241 -14.369 -9.936 1.00 80.19 102 ALA A CA 1
ATOM 803 C C . ALA A 1 102 ? 15.597 -13.810 -10.398 1.00 80.19 102 ALA A C 1
ATOM 805 O O . ALA A 1 102 ? 15.894 -13.807 -11.592 1.00 80.19 102 ALA A O 1
ATOM 806 N N . ILE A 1 103 ? 16.451 -13.402 -9.454 1.00 83.94 103 ILE A N 1
ATOM 807 C CA . ILE A 1 103 ? 17.811 -12.930 -9.756 1.00 83.94 103 ILE A CA 1
ATOM 808 C C . ILE A 1 103 ? 18.629 -14.064 -10.380 1.00 83.94 103 ILE A C 1
ATOM 810 O O . ILE A 1 103 ? 19.296 -13.865 -11.395 1.00 83.94 103 ILE A O 1
ATOM 814 N N . MET A 1 104 ? 18.526 -15.271 -9.821 1.00 87.25 104 MET A N 1
ATOM 815 C CA . MET A 1 104 ? 19.242 -16.438 -10.329 1.00 87.25 104 MET A CA 1
ATOM 816 C C . MET A 1 104 ? 18.795 -16.813 -11.749 1.00 87.25 104 MET A C 1
ATOM 818 O O . MET A 1 104 ? 19.645 -17.093 -12.590 1.00 87.25 104 MET A O 1
ATOM 822 N N . LEU A 1 105 ? 17.494 -16.727 -12.052 1.00 89.31 105 LEU A N 1
ATOM 823 C CA . LEU A 1 105 ? 16.956 -16.935 -13.401 1.00 89.31 105 LEU A CA 1
ATOM 824 C C . LEU A 1 105 ? 17.416 -15.868 -14.398 1.00 89.31 105 LEU A C 1
ATOM 826 O O . LEU A 1 105 ? 17.707 -16.208 -15.541 1.00 89.31 105 LEU A O 1
ATOM 830 N N . ILE A 1 106 ? 17.516 -14.600 -13.991 1.00 90.19 106 ILE A N 1
ATOM 831 C CA . ILE A 1 106 ? 18.022 -13.534 -14.867 1.00 90.19 106 ILE A CA 1
ATOM 832 C C . ILE A 1 106 ? 19.501 -13.769 -15.181 1.00 90.19 106 ILE A C 1
ATOM 834 O O . ILE A 1 106 ? 19.893 -13.711 -16.346 1.00 90.19 106 ILE A O 1
ATOM 838 N N . VAL A 1 107 ? 20.322 -14.084 -14.176 1.00 91.25 107 VAL A N 1
ATOM 839 C CA . VAL A 1 107 ? 21.761 -14.335 -14.365 1.00 91.25 107 VAL A CA 1
ATOM 840 C C . VAL A 1 107 ? 21.996 -15.576 -15.229 1.00 91.25 107 VAL A C 1
ATOM 842 O O . VAL A 1 107 ? 22.717 -15.503 -16.221 1.00 91.25 107 VAL A O 1
ATOM 845 N N . PHE A 1 108 ? 21.342 -16.700 -14.921 1.00 90.56 108 PHE A N 1
ATOM 846 C CA . PHE A 1 108 ? 21.458 -17.910 -15.741 1.00 90.56 108 PHE A CA 1
ATOM 847 C C . PHE A 1 108 ? 20.877 -17.725 -17.143 1.00 90.56 108 PHE A C 1
ATOM 849 O O . PHE A 1 108 ? 21.486 -18.157 -18.121 1.00 90.56 108 PHE A O 1
ATOM 856 N N . GLY A 1 109 ? 19.725 -17.063 -17.259 1.00 88.12 109 GLY A N 1
ATOM 857 C CA . GLY A 1 109 ? 19.060 -16.805 -18.531 1.00 88.12 109 GLY A CA 1
ATOM 858 C C . GLY A 1 109 ? 19.902 -15.927 -19.450 1.00 88.12 109 GLY A C 1
ATOM 859 O O . GLY A 1 109 ? 20.082 -16.257 -20.618 1.00 88.12 109 GLY A O 1
ATOM 860 N N . THR A 1 110 ? 20.481 -14.845 -18.924 1.00 86.12 110 THR A N 1
ATOM 861 C CA . THR A 1 110 ? 21.374 -13.957 -19.689 1.00 86.12 110 THR A CA 1
ATOM 862 C C . THR A 1 110 ? 22.683 -14.639 -20.066 1.00 86.12 110 THR A C 1
ATOM 864 O O . THR A 1 110 ? 23.082 -14.556 -21.227 1.00 86.12 110 THR A O 1
ATOM 867 N N . TYR A 1 111 ? 23.312 -15.372 -19.143 1.00 89.88 111 TYR A N 1
ATOM 868 C CA . TYR A 1 111 ? 24.524 -16.143 -19.426 1.00 89.88 111 TYR A CA 1
ATOM 869 C C . TYR A 1 111 ? 24.291 -17.172 -20.540 1.00 89.88 111 TYR A C 1
ATOM 871 O O . TYR A 1 111 ? 25.023 -17.202 -21.531 1.00 89.88 111 TYR A O 1
ATOM 879 N N . PHE A 1 112 ? 23.220 -17.963 -20.431 1.00 87.69 112 PHE A N 1
ATOM 880 C CA . PHE A 1 112 ? 22.865 -18.955 -21.441 1.00 87.69 112 PHE A CA 1
ATOM 881 C C . PHE A 1 112 ? 22.484 -18.308 -22.776 1.00 87.69 112 PHE A C 1
ATOM 883 O O . PHE A 1 112 ? 22.878 -18.803 -23.829 1.00 87.69 112 PHE A O 1
ATOM 890 N N . PHE A 1 113 ? 21.760 -17.186 -22.755 1.00 82.56 113 PHE A N 1
ATOM 891 C CA . PHE A 1 113 ? 21.362 -16.465 -23.961 1.00 82.56 113 PHE A CA 1
ATOM 892 C C . PHE A 1 113 ? 22.561 -15.893 -24.716 1.00 82.56 113 PHE A C 1
ATOM 894 O O . PHE A 1 113 ? 22.614 -16.014 -25.936 1.00 82.56 113 PHE A O 1
ATOM 901 N N . ILE A 1 114 ? 23.535 -15.310 -24.011 1.00 79.50 114 ILE A N 1
ATOM 902 C CA . ILE A 1 114 ? 24.774 -14.805 -24.615 1.00 79.50 114 ILE A CA 1
ATOM 903 C C . ILE A 1 114 ? 25.587 -15.967 -25.188 1.00 79.50 114 ILE A C 1
ATOM 905 O O . ILE A 1 114 ? 25.991 -15.905 -26.346 1.00 79.50 114 ILE A O 1
ATOM 909 N N . ASN A 1 115 ? 25.752 -17.050 -24.424 1.00 77.44 115 ASN A N 1
ATOM 910 C CA . ASN A 1 115 ? 26.511 -18.221 -24.863 1.00 77.44 115 ASN A CA 1
ATOM 911 C C . ASN A 1 115 ? 25.839 -18.971 -26.031 1.00 77.44 115 ASN A C 1
ATOM 913 O O . ASN A 1 115 ? 26.509 -19.611 -26.835 1.00 77.44 115 ASN A O 1
ATOM 917 N N . SER A 1 116 ? 24.512 -18.869 -26.154 1.00 70.75 116 SER A N 1
ATOM 918 C CA . SER A 1 116 ? 23.734 -19.480 -27.240 1.00 70.75 116 SER A CA 1
ATOM 919 C C . SER A 1 116 ? 23.624 -18.603 -28.489 1.00 70.75 116 SER A C 1
ATOM 921 O O . SER A 1 116 ? 23.092 -19.062 -29.506 1.00 70.75 116 SER A O 1
ATOM 923 N N . ARG A 1 117 ? 24.117 -17.353 -28.467 1.00 65.69 117 ARG A N 1
ATOM 924 C CA . ARG A 1 117 ? 24.175 -16.541 -29.686 1.00 65.69 117 ARG A CA 1
ATOM 925 C C . ARG A 1 117 ? 25.269 -17.088 -30.598 1.00 65.69 117 ARG A C 1
ATOM 927 O O . ARG A 1 117 ? 26.442 -16.757 -30.466 1.00 65.69 117 ARG A O 1
ATOM 934 N N . LYS A 1 118 ? 24.862 -17.876 -31.594 1.00 64.69 118 LYS A N 1
ATOM 935 C CA . LYS A 1 118 ? 25.612 -17.966 -32.853 1.00 64.69 118 LYS A CA 1
ATOM 936 C C . LYS A 1 118 ? 25.749 -16.530 -33.371 1.00 64.69 118 LYS A C 1
ATOM 938 O O . LYS A 1 118 ? 24.745 -15.818 -33.393 1.00 64.69 118 LYS A O 1
ATOM 943 N N . GLY A 1 119 ? 26.981 -16.102 -33.663 1.00 62.00 119 GLY A N 1
ATOM 944 C CA . GLY A 1 119 ? 27.327 -14.709 -33.965 1.00 62.00 119 GLY A CA 1
ATOM 945 C C . GLY A 1 119 ? 26.317 -14.032 -34.891 1.00 62.00 119 GLY A C 1
ATOM 946 O O . GLY A 1 119 ? 25.766 -14.677 -35.786 1.00 62.00 119 GLY A O 1
ATOM 947 N N . PHE A 1 120 ? 26.038 -12.751 -34.635 1.00 61.97 120 PHE A N 1
ATOM 948 C CA . PHE A 1 120 ? 25.136 -11.960 -35.466 1.00 61.97 120 PHE A CA 1
ATOM 949 C C . PHE A 1 120 ? 25.536 -12.127 -36.936 1.00 61.97 120 PHE A C 1
ATOM 951 O O . PHE A 1 120 ? 26.660 -11.812 -37.314 1.00 61.97 120 PHE A O 1
ATOM 958 N N . ARG A 1 121 ? 24.636 -12.686 -37.750 1.00 66.12 121 ARG A N 1
ATOM 959 C CA . ARG A 1 121 ? 24.819 -12.708 -39.201 1.00 66.12 121 ARG A CA 1
ATOM 960 C C . ARG A 1 121 ? 24.622 -11.284 -39.690 1.00 66.12 121 ARG A C 1
ATOM 962 O O . ARG A 1 121 ? 23.536 -10.738 -39.498 1.00 66.12 121 ARG A O 1
ATOM 969 N N . ASP A 1 122 ? 25.653 -10.718 -40.304 1.00 71.00 122 ASP A N 1
ATOM 970 C CA . ASP A 1 122 ? 25.557 -9.409 -40.937 1.00 71.00 122 ASP A CA 1
ATOM 971 C C . ASP A 1 122 ? 24.397 -9.388 -41.941 1.00 71.00 122 ASP A C 1
ATOM 973 O O . ASP A 1 122 ? 24.193 -10.333 -42.711 1.00 71.00 122 ASP A O 1
ATOM 977 N N . THR A 1 123 ? 23.610 -8.309 -41.907 1.00 79.12 123 THR A N 1
ATOM 978 C CA . THR A 1 123 ? 22.429 -8.118 -42.768 1.00 79.12 123 THR A CA 1
ATOM 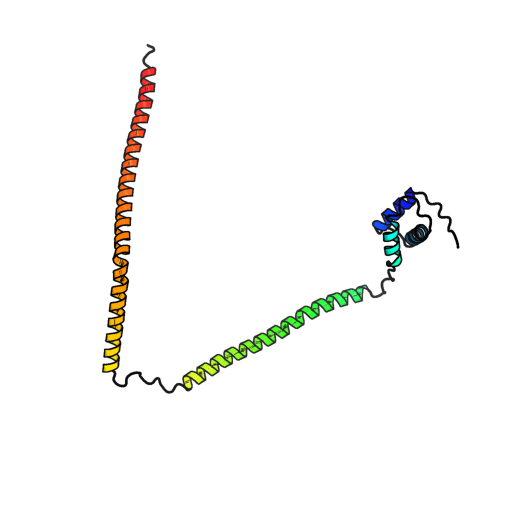979 C C . THR A 1 123 ? 22.803 -8.080 -44.252 1.00 79.12 123 THR A C 1
ATOM 981 O O . THR A 1 123 ? 22.005 -8.472 -45.100 1.00 79.12 123 THR A O 1
ATOM 984 N N . TYR A 1 124 ? 24.029 -7.654 -44.563 1.00 76.50 124 TYR A N 1
ATOM 985 C CA . TYR A 1 124 ? 24.587 -7.621 -45.910 1.00 76.50 124 TYR A CA 1
ATOM 986 C C . TYR A 1 124 ? 25.932 -8.344 -45.926 1.00 76.50 124 TYR A C 1
ATOM 988 O O . TYR A 1 124 ? 26.751 -8.152 -45.034 1.00 76.50 124 TYR A O 1
ATOM 996 N N . SER A 1 125 ? 26.169 -9.157 -46.956 1.00 81.88 125 SER A N 1
ATOM 997 C CA . SER A 1 125 ? 27.448 -9.859 -47.145 1.00 81.88 125 SER A CA 1
ATOM 998 C C . SER A 1 125 ? 28.537 -8.973 -47.760 1.00 81.88 125 SER A C 1
ATOM 1000 O O . SER A 1 125 ? 29.713 -9.307 -47.655 1.00 81.88 125 SER A O 1
ATOM 1002 N N . ASP A 1 126 ? 28.150 -7.862 -48.396 1.00 86.31 126 ASP A N 1
ATOM 1003 C CA . ASP A 1 126 ? 29.056 -6.890 -49.010 1.00 86.31 126 ASP A CA 1
ATOM 1004 C C . ASP A 1 126 ? 29.003 -5.550 -48.244 1.00 86.31 126 ASP A C 1
ATOM 1006 O O . ASP A 1 126 ? 27.949 -4.892 -48.226 1.00 86.31 126 ASP A O 1
ATOM 1010 N N . PRO A 1 127 ? 30.123 -5.116 -47.634 1.00 83.69 127 PRO A N 1
ATOM 1011 C CA . PRO A 1 127 ? 30.221 -3.836 -46.938 1.00 83.69 127 PRO A CA 1
ATOM 1012 C C . PRO A 1 127 ? 29.858 -2.622 -47.805 1.00 83.69 127 PRO A C 1
ATOM 1014 O O . PRO A 1 127 ? 29.309 -1.646 -47.289 1.00 83.69 127 PRO A O 1
ATOM 1017 N N . ALA A 1 128 ? 30.128 -2.665 -49.115 1.00 89.81 128 ALA A N 1
ATOM 1018 C CA . ALA A 1 128 ? 29.844 -1.551 -50.017 1.00 89.81 128 ALA A CA 1
ATOM 1019 C C . ALA A 1 128 ? 28.331 -1.328 -50.187 1.00 89.81 128 ALA A C 1
ATOM 1021 O O . ALA A 1 128 ? 27.858 -0.189 -50.179 1.00 89.81 128 ALA A O 1
A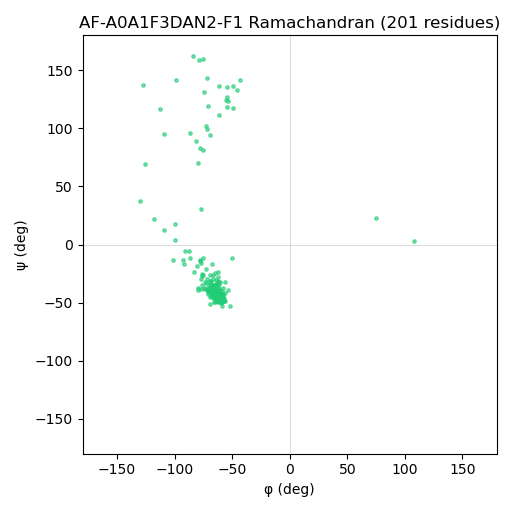TOM 1022 N N . ILE A 1 129 ? 27.558 -2.417 -50.265 1.00 90.75 129 ILE A N 1
ATOM 1023 C CA . ILE A 1 129 ? 26.093 -2.372 -50.378 1.00 90.75 129 ILE A CA 1
ATOM 1024 C C . ILE A 1 129 ? 25.471 -1.867 -49.072 1.00 90.75 129 ILE A C 1
ATOM 1026 O O . ILE A 1 129 ? 24.576 -1.022 -49.101 1.00 90.75 129 ILE A O 1
ATOM 1030 N N . ALA A 1 130 ? 25.983 -2.321 -47.922 1.00 90.25 130 ALA A N 1
ATOM 1031 C CA . ALA A 1 130 ? 25.527 -1.848 -46.615 1.00 90.25 130 ALA A CA 1
ATOM 1032 C C . ALA A 1 130 ? 25.706 -0.329 -46.464 1.00 90.25 130 ALA A C 1
ATOM 1034 O O . ALA A 1 130 ? 24.807 0.370 -45.984 1.00 90.25 130 ALA A O 1
ATOM 1035 N N . TYR A 1 131 ? 26.853 0.191 -46.909 1.00 91.88 131 TYR A N 1
ATOM 1036 C CA . TYR A 1 131 ? 27.147 1.619 -46.860 1.00 91.88 131 TYR A CA 1
ATOM 1037 C C . TYR A 1 131 ? 26.222 2.426 -47.777 1.00 91.88 131 TYR A C 1
ATOM 1039 O O . TYR A 1 131 ? 25.672 3.446 -47.359 1.00 91.88 131 TYR A O 1
ATOM 1047 N N . ALA A 1 132 ? 25.994 1.944 -49.002 1.00 94.19 132 ALA A N 1
ATOM 1048 C CA . ALA A 1 132 ? 25.103 2.595 -49.957 1.00 94.19 132 ALA A CA 1
ATOM 1049 C C . ALA A 1 132 ? 23.658 2.691 -49.432 1.00 94.19 132 ALA A C 1
ATOM 1051 O O . ALA A 1 132 ? 23.055 3.766 -49.482 1.00 94.19 132 ALA A O 1
ATOM 1052 N N . GLU A 1 133 ? 23.115 1.609 -48.863 1.00 92.25 133 GLU A N 1
ATOM 1053 C CA . GLU A 1 133 ? 21.750 1.623 -48.320 1.00 92.25 133 GLU A CA 1
ATOM 1054 C C . GLU A 1 133 ? 21.656 2.482 -47.048 1.00 92.25 133 GLU A C 1
ATOM 1056 O O . GLU A 1 133 ? 20.677 3.206 -46.856 1.00 92.25 133 GLU A O 1
ATOM 1061 N N . THR A 1 134 ? 22.704 2.493 -46.216 1.00 93.44 134 THR A N 1
ATOM 1062 C CA . THR A 1 134 ? 22.786 3.385 -45.047 1.00 93.44 134 THR A CA 1
ATOM 1063 C C . THR A 1 134 ? 22.766 4.850 -45.469 1.00 93.44 134 THR A C 1
ATOM 1065 O O . THR A 1 134 ? 22.013 5.644 -44.905 1.00 93.44 134 THR A O 1
ATOM 1068 N N . MET A 1 135 ? 23.547 5.214 -46.489 1.00 95.19 135 MET A N 1
ATOM 1069 C CA . MET A 1 135 ? 23.600 6.578 -47.014 1.00 95.19 135 MET A CA 1
ATOM 1070 C C . MET A 1 135 ? 22.240 7.019 -47.562 1.00 95.19 135 MET A C 1
ATOM 1072 O O . MET A 1 135 ? 21.781 8.129 -47.292 1.00 95.19 135 MET A O 1
ATOM 1076 N N . LYS A 1 136 ? 21.553 6.128 -48.281 1.00 95.56 136 LYS A N 1
ATOM 1077 C CA . LYS A 1 136 ? 20.193 6.362 -48.774 1.00 95.56 136 LYS A CA 1
ATOM 1078 C C . LYS A 1 136 ? 19.205 6.594 -47.629 1.00 95.56 136 LYS A C 1
ATOM 1080 O O . LYS A 1 136 ? 18.409 7.529 -47.701 1.00 95.56 136 LYS A O 1
ATOM 1085 N N . LEU A 1 137 ? 19.282 5.794 -46.563 1.00 95.25 137 LEU A N 1
ATOM 1086 C CA . LEU A 1 137 ? 18.433 5.955 -45.383 1.00 95.25 137 LEU A CA 1
ATOM 1087 C C . LEU A 1 137 ? 18.705 7.288 -44.671 1.00 95.25 137 LEU A C 1
ATOM 1089 O O . LEU A 1 137 ? 17.771 8.024 -44.362 1.00 95.25 137 LEU A O 1
ATOM 1093 N N . LEU A 1 138 ? 19.980 7.632 -44.460 1.00 96.75 138 LEU A N 1
ATOM 1094 C CA . LEU A 1 138 ? 20.388 8.907 -43.862 1.00 96.75 138 LEU A CA 1
ATOM 1095 C C . LEU A 1 138 ? 19.889 10.098 -44.681 1.00 96.75 138 LEU A C 1
ATOM 1097 O O . LEU A 1 138 ? 19.428 11.090 -44.117 1.00 96.75 138 LEU A O 1
ATOM 1101 N N . MET A 1 139 ? 19.942 9.992 -46.008 1.00 96.19 139 MET A N 1
ATOM 1102 C CA . MET A 1 139 ? 19.466 11.034 -46.906 1.00 96.19 139 MET A CA 1
ATOM 1103 C C . MET A 1 139 ? 17.937 11.181 -46.866 1.00 96.19 139 MET A C 1
ATOM 1105 O O . MET A 1 139 ? 17.442 12.309 -46.844 1.00 96.19 139 MET A O 1
ATOM 1109 N N . ASP A 1 140 ? 17.180 10.080 -46.774 1.00 96.31 140 ASP A N 1
ATOM 1110 C CA . ASP A 1 140 ? 15.721 10.136 -46.588 1.00 96.31 140 ASP A CA 1
ATOM 1111 C C . ASP A 1 140 ? 15.351 10.762 -45.234 1.00 96.31 140 ASP A C 1
ATOM 1113 O O . ASP A 1 140 ? 14.518 11.669 -45.166 1.00 96.31 140 ASP A O 1
ATOM 1117 N N . VAL A 1 141 ? 16.027 10.353 -44.156 1.00 96.12 141 VAL A N 1
ATOM 1118 C CA . VAL A 1 141 ? 15.840 10.932 -42.816 1.00 96.12 141 VAL A CA 1
ATOM 1119 C C . VAL A 1 141 ? 16.153 12.429 -42.823 1.00 96.12 141 VAL A C 1
ATOM 1121 O O . VAL A 1 141 ? 15.347 13.224 -42.338 1.00 96.12 141 VAL A O 1
ATOM 1124 N N . SER A 1 142 ? 17.272 12.835 -43.426 1.00 95.56 142 SER A N 1
ATOM 1125 C CA . SER A 1 142 ? 17.653 14.244 -43.570 1.00 95.56 142 SER A CA 1
ATOM 1126 C C . SER A 1 142 ? 16.598 15.041 -44.343 1.00 95.56 142 SER A C 1
ATOM 1128 O O . SER A 1 142 ? 16.171 16.109 -43.899 1.00 95.56 142 SER A O 1
ATOM 1130 N N . SER A 1 143 ? 16.095 14.492 -45.454 1.00 94.38 143 SER A N 1
ATOM 1131 C CA . SER A 1 143 ? 15.034 15.116 -46.249 1.00 94.38 143 SER A CA 1
ATOM 1132 C C . SER A 1 143 ? 13.754 15.316 -45.435 1.00 94.38 143 SER A C 1
ATOM 1134 O O . SER A 1 143 ? 13.160 16.397 -45.462 1.00 94.38 143 SER A O 1
ATOM 1136 N N . ARG A 1 144 ? 13.337 14.302 -44.668 1.00 93.38 144 ARG A N 1
ATOM 1137 C CA . ARG A 1 144 ? 12.151 14.375 -43.801 1.00 93.38 144 ARG A CA 1
ATOM 1138 C C . ARG A 1 144 ? 12.321 15.392 -42.680 1.00 93.38 144 ARG A C 1
ATOM 1140 O O . ARG A 1 144 ? 11.399 16.167 -42.444 1.00 93.38 144 ARG A O 1
ATOM 1147 N N . LEU A 1 145 ? 13.488 15.435 -42.037 1.00 92.88 145 LEU A N 1
ATOM 1148 C CA . LEU A 1 145 ? 13.792 16.434 -41.013 1.00 92.88 145 LEU A CA 1
ATOM 1149 C C . LEU A 1 145 ? 13.751 17.847 -41.593 1.00 92.88 145 LEU A C 1
ATOM 1151 O O . LEU A 1 145 ? 13.076 18.703 -41.035 1.00 92.88 145 LEU A O 1
ATOM 1155 N N . ASN A 1 146 ? 14.383 18.078 -42.746 1.00 90.00 146 ASN A N 1
ATOM 1156 C CA . ASN A 1 146 ? 14.390 19.389 -43.394 1.00 90.00 146 ASN A CA 1
ATOM 1157 C C . ASN A 1 146 ? 12.982 19.846 -43.827 1.00 90.00 146 ASN A C 1
ATOM 1159 O O . ASN A 1 146 ? 12.632 21.025 -43.738 1.00 90.00 146 ASN A O 1
ATOM 1163 N N . LYS A 1 147 ? 12.132 18.909 -44.265 1.00 91.25 147 LYS A N 1
ATOM 1164 C CA . LYS A 1 147 ? 10.711 19.181 -44.537 1.00 91.25 147 LYS A CA 1
ATOM 1165 C C . LYS A 1 147 ? 9.943 19.501 -43.250 1.00 91.25 147 LYS A C 1
ATOM 1167 O O . LYS A 1 147 ? 9.179 20.462 -43.230 1.00 91.25 147 LYS A O 1
ATOM 1172 N N . GLY A 1 148 ? 10.173 18.741 -42.179 1.00 86.50 148 GLY A N 1
ATOM 1173 C CA . GLY A 1 148 ? 9.542 18.951 -40.874 1.00 86.50 148 GLY A CA 1
ATOM 1174 C C . GLY A 1 148 ? 9.907 20.295 -40.241 1.00 86.50 148 GLY A C 1
ATOM 1175 O O . GLY A 1 148 ? 9.032 21.011 -39.763 1.00 86.50 148 GLY A O 1
ATOM 1176 N N . THR A 1 149 ? 11.176 20.699 -40.308 1.00 85.81 149 THR A N 1
ATOM 1177 C CA . THR A 1 149 ? 11.632 22.004 -39.802 1.00 85.81 149 THR A CA 1
ATOM 1178 C C . THR A 1 149 ? 11.158 23.165 -40.675 1.00 85.81 149 THR A C 1
ATOM 1180 O O . THR A 1 149 ? 10.889 24.249 -40.160 1.00 85.81 149 THR A O 1
ATOM 1183 N N . SER A 1 150 ? 10.962 22.954 -41.981 1.00 81.19 150 SER A N 1
ATOM 1184 C CA . SER A 1 150 ? 10.400 23.977 -42.875 1.00 81.19 150 SER A CA 1
ATOM 1185 C C . SER A 1 150 ? 8.970 24.380 -42.496 1.00 81.19 150 SER A C 1
ATOM 1187 O O . SER A 1 150 ? 8.615 25.550 -42.647 1.00 81.19 150 SER A O 1
ATOM 1189 N N . ALA A 1 151 ? 8.169 23.458 -41.950 1.00 81.12 151 ALA A N 1
ATOM 1190 C CA . ALA A 1 151 ? 6.821 23.751 -41.457 1.00 81.12 151 ALA A CA 1
ATOM 1191 C C . ALA A 1 151 ? 6.811 24.663 -40.213 1.00 81.12 151 ALA A C 1
ATOM 1193 O O . ALA A 1 151 ? 5.791 25.276 -39.911 1.00 81.12 151 ALA A O 1
ATOM 1194 N N . LEU A 1 152 ? 7.948 24.800 -39.520 1.00 84.12 152 LEU A N 1
ATOM 1195 C CA . LEU A 1 152 ? 8.104 25.660 -38.343 1.00 84.12 152 LEU A CA 1
ATOM 1196 C C . LEU A 1 152 ? 8.569 27.086 -38.688 1.00 84.12 152 LEU A C 1
ATOM 1198 O O . LEU A 1 152 ? 8.582 27.946 -37.810 1.00 84.12 152 LEU A O 1
ATOM 1202 N N . ARG A 1 153 ? 8.886 27.383 -39.959 1.00 81.88 153 ARG A N 1
ATOM 1203 C CA . ARG A 1 153 ? 9.255 28.742 -40.416 1.00 81.88 153 ARG A CA 1
ATOM 1204 C C . ARG A 1 153 ? 8.236 29.835 -40.053 1.00 81.88 153 ARG A C 1
ATOM 1206 O O . ARG A 1 153 ? 8.659 30.934 -39.699 1.00 81.88 153 ARG A O 1
ATOM 1213 N N . PRO A 1 154 ? 6.910 29.600 -40.118 1.00 83.50 154 PRO A N 1
ATOM 1214 C CA . PRO A 1 154 ? 5.941 30.603 -39.683 1.00 83.50 154 PRO A CA 1
ATOM 1215 C C . PRO A 1 154 ? 6.036 30.889 -38.180 1.00 83.50 154 PRO A C 1
ATOM 1217 O O . PRO A 1 154 ? 5.881 32.035 -37.772 1.00 83.50 154 PRO A O 1
ATOM 1220 N N . VAL A 1 155 ? 6.337 29.871 -37.367 1.00 85.38 155 VAL A N 1
ATOM 1221 C CA . VAL A 1 155 ? 6.481 29.997 -35.908 1.00 85.38 155 VAL A CA 1
ATOM 1222 C C . VAL A 1 155 ? 7.751 30.770 -35.555 1.00 85.38 155 VAL A C 1
ATOM 1224 O O . VAL A 1 155 ? 7.697 31.664 -34.715 1.00 85.38 155 VAL A O 1
ATOM 1227 N N . SER A 1 156 ? 8.872 30.504 -36.234 1.00 81.38 156 SER A N 1
ATOM 1228 C CA . SER A 1 156 ? 10.104 31.280 -36.029 1.00 81.38 156 SER A CA 1
ATOM 1229 C C . SER A 1 156 ? 9.917 32.749 -36.417 1.00 81.38 156 SER A C 1
ATOM 1231 O O . SER A 1 156 ? 10.320 33.636 -35.671 1.00 81.38 156 SER A O 1
ATOM 1233 N N . LYS A 1 157 ? 9.227 33.016 -37.534 1.00 86.38 157 LYS A N 1
ATOM 1234 C CA . LYS A 1 157 ? 8.898 34.382 -37.962 1.00 86.38 157 LYS A CA 1
ATOM 1235 C C . LYS A 1 157 ? 7.938 35.076 -36.991 1.00 86.38 157 LYS A C 1
ATOM 1237 O O . LYS A 1 157 ? 8.061 36.271 -36.753 1.00 86.38 157 LYS A O 1
ATOM 1242 N N . LEU A 1 158 ? 6.985 34.341 -36.415 1.00 87.62 158 LEU A N 1
ATOM 1243 C CA . LEU A 1 158 ? 6.082 34.872 -35.393 1.00 87.62 158 LEU A CA 1
ATOM 1244 C C . LEU A 1 158 ? 6.827 35.245 -34.106 1.00 87.62 158 LEU A C 1
ATOM 1246 O O . LEU A 1 158 ? 6.519 36.282 -33.523 1.00 87.62 158 LEU A O 1
ATOM 1250 N N . SER A 1 159 ? 7.811 34.444 -33.689 1.00 84.75 159 SER A N 1
ATOM 1251 C CA . SER A 1 159 ? 8.680 34.769 -32.550 1.00 84.75 159 SER A CA 1
ATOM 1252 C C . SER A 1 159 ? 9.449 36.065 -32.800 1.00 84.75 159 SER A C 1
ATOM 1254 O O . SER A 1 159 ? 9.359 36.985 -31.997 1.00 84.75 159 SER A O 1
ATOM 1256 N N . GLU A 1 160 ? 10.098 36.189 -33.960 1.00 89.50 160 GLU A N 1
ATOM 1257 C CA . GLU A 1 160 ? 10.838 37.395 -34.355 1.00 89.50 160 GLU A CA 1
ATOM 1258 C C . GLU A 1 160 ? 9.937 38.644 -34.372 1.00 89.50 160 GLU A C 1
ATOM 1260 O O . GLU A 1 160 ? 10.269 39.677 -33.792 1.00 89.50 160 GLU A O 1
ATOM 1265 N N . MET A 1 161 ? 8.734 38.538 -34.951 1.00 87.38 161 MET A N 1
ATOM 1266 C CA . MET A 1 161 ? 7.749 39.629 -34.933 1.00 87.38 161 MET A CA 1
ATOM 1267 C C . MET A 1 161 ? 7.260 39.964 -33.516 1.00 87.38 161 MET A C 1
ATOM 1269 O O . MET A 1 161 ? 6.967 41.127 -33.224 1.00 87.38 161 MET A O 1
ATOM 1273 N N . THR A 1 162 ? 7.156 38.969 -32.634 1.00 90.00 162 THR A N 1
ATOM 1274 C CA . THR A 1 162 ? 6.762 39.165 -31.233 1.00 90.00 162 THR A CA 1
ATOM 1275 C C . THR A 1 162 ? 7.845 39.928 -30.477 1.00 90.00 162 THR A C 1
ATOM 1277 O O . THR A 1 162 ? 7.515 40.888 -29.781 1.00 90.00 162 THR A O 1
ATOM 1280 N N . ASP A 1 163 ? 9.117 39.580 -30.669 1.00 90.56 163 ASP A N 1
ATOM 1281 C CA . ASP A 1 163 ? 10.254 40.252 -30.032 1.00 90.56 163 ASP A CA 1
ATOM 1282 C C . ASP A 1 163 ? 10.356 41.718 -30.476 1.00 90.56 163 ASP A C 1
ATOM 1284 O O . ASP A 1 163 ? 10.371 42.618 -29.632 1.00 90.56 163 ASP A O 1
ATOM 1288 N N . MET A 1 164 ? 10.261 41.978 -31.786 1.00 88.81 164 MET A N 1
ATOM 1289 C CA . MET A 1 164 ? 10.194 43.342 -32.331 1.00 88.81 164 MET A CA 1
ATOM 1290 C C . MET A 1 164 ? 9.003 44.138 -31.774 1.00 88.81 164 MET A C 1
ATOM 1292 O O . MET A 1 164 ? 9.095 45.343 -31.533 1.00 88.81 164 MET A O 1
ATOM 1296 N N . SER A 1 165 ? 7.856 43.481 -31.572 1.00 88.00 165 SER A N 1
ATOM 1297 C CA . SER A 1 165 ? 6.671 44.127 -31.000 1.00 88.00 165 SER A CA 1
ATOM 1298 C C . SER A 1 165 ? 6.881 44.476 -29.527 1.00 88.00 165 SER A C 1
ATOM 1300 O O . SER A 1 165 ? 6.489 45.561 -29.100 1.00 88.00 165 SER A O 1
ATOM 1302 N N . ARG A 1 166 ? 7.531 43.604 -28.741 1.00 91.25 166 ARG A N 1
ATOM 1303 C CA . ARG A 1 166 ? 7.852 43.897 -27.334 1.00 91.25 166 ARG A CA 1
ATOM 1304 C C . ARG A 1 166 ? 8.823 45.066 -27.208 1.00 91.25 166 ARG A C 1
ATOM 1306 O O . ARG A 1 166 ? 8.614 45.918 -26.347 1.00 91.25 166 ARG A O 1
ATOM 1313 N N . GLU A 1 167 ? 9.836 45.125 -28.067 1.00 91.06 167 GLU A N 1
ATOM 1314 C CA . GLU A 1 167 ? 10.807 46.221 -28.106 1.00 91.06 167 GLU A CA 1
ATOM 1315 C C . GLU A 1 167 ? 10.112 47.567 -28.362 1.00 91.06 167 GLU A C 1
ATOM 1317 O O . GLU A 1 167 ? 10.198 48.475 -27.532 1.00 91.06 167 GLU A O 1
ATOM 1322 N N . LYS A 1 168 ? 9.296 47.658 -29.424 1.00 91.81 168 LYS A N 1
ATOM 1323 C CA . LYS A 1 168 ? 8.525 48.875 -29.740 1.00 91.81 168 LYS A CA 1
ATOM 1324 C C . LYS A 1 168 ? 7.549 49.276 -28.632 1.00 91.81 168 LYS A C 1
ATOM 1326 O O . LYS A 1 168 ? 7.372 50.466 -28.359 1.00 91.81 168 LYS A O 1
ATOM 1331 N N . LEU A 1 169 ? 6.902 48.307 -27.981 1.00 92.06 169 LEU A N 1
ATOM 1332 C CA . LEU A 1 169 ? 5.997 48.573 -26.857 1.00 92.06 169 LEU A CA 1
ATOM 1333 C C . LEU A 1 169 ? 6.745 49.124 -25.638 1.00 92.06 169 LEU A C 1
ATOM 1335 O O . LEU A 1 169 ? 6.222 50.008 -24.953 1.00 92.06 169 LEU A O 1
ATOM 1339 N N . ASN A 1 170 ? 7.961 48.645 -25.378 1.00 90.38 170 ASN A N 1
ATOM 1340 C CA . ASN A 1 170 ? 8.793 49.143 -24.289 1.00 90.38 170 ASN A CA 1
ATOM 1341 C C . ASN A 1 170 ? 9.278 50.577 -24.562 1.00 90.38 170 ASN A C 1
ATOM 1343 O O . ASN A 1 170 ? 9.139 51.454 -23.707 1.00 90.38 170 ASN A O 1
ATOM 1347 N N . GLU A 1 171 ? 9.748 50.859 -25.782 1.00 91.62 171 GLU A N 1
ATOM 1348 C CA . GLU A 1 171 ? 10.112 52.219 -26.201 1.00 91.62 171 GLU A CA 1
ATOM 1349 C C . GLU A 1 171 ? 8.935 53.193 -26.065 1.00 91.62 171 GLU A C 1
ATOM 1351 O O . GLU A 1 171 ? 9.072 54.275 -25.478 1.00 91.62 171 GLU A O 1
ATOM 1356 N N . THR A 1 172 ? 7.753 52.782 -26.533 1.00 89.88 172 THR A N 1
ATOM 1357 C CA . THR A 1 172 ? 6.525 53.584 -26.455 1.00 89.88 172 THR A CA 1
ATOM 1358 C C . THR A 1 172 ? 6.126 53.836 -25.003 1.00 89.88 172 THR A C 1
ATOM 1360 O O . THR A 1 172 ? 5.871 54.978 -24.624 1.00 89.88 172 THR A O 1
ATOM 1363 N N . SER A 1 173 ? 6.146 52.804 -24.154 1.00 89.56 173 SER A N 1
ATOM 1364 C CA . SER A 1 173 ? 5.822 52.931 -22.726 1.00 89.56 173 SER A CA 1
ATOM 1365 C C . SER A 1 173 ? 6.795 53.867 -22.007 1.00 89.56 173 SER A C 1
ATOM 1367 O O . SER A 1 173 ? 6.373 54.698 -21.202 1.00 89.56 173 SER A O 1
ATOM 1369 N N . SER A 1 174 ? 8.088 53.803 -22.341 1.00 89.00 174 SER A N 1
ATOM 1370 C CA . SER A 1 174 ? 9.097 54.716 -21.793 1.00 89.00 174 SER A CA 1
ATOM 1371 C C . SER A 1 174 ? 8.851 56.170 -22.218 1.00 89.00 174 SER A C 1
ATOM 1373 O O . SER A 1 174 ? 9.007 57.091 -21.414 1.00 89.00 174 SER A O 1
ATOM 1375 N N . THR A 1 175 ? 8.411 56.381 -23.461 1.00 90.81 175 THR A N 1
ATOM 1376 C CA . THR A 1 175 ? 8.087 57.704 -24.008 1.00 90.81 175 THR A CA 1
ATOM 1377 C C . THR A 1 175 ? 6.843 58.281 -23.341 1.00 90.81 175 THR A C 1
ATOM 1379 O O . THR A 1 175 ? 6.853 59.437 -22.914 1.00 90.81 175 THR A O 1
ATOM 1382 N N . ILE A 1 176 ? 5.803 57.460 -23.169 1.00 92.12 176 ILE A N 1
ATOM 1383 C CA . ILE A 1 176 ? 4.574 57.839 -22.465 1.00 92.12 176 ILE A CA 1
ATOM 1384 C C . ILE A 1 176 ? 4.889 58.183 -21.011 1.00 92.12 176 ILE A C 1
ATOM 1386 O O . ILE A 1 176 ? 4.519 59.263 -20.560 1.00 92.12 176 ILE A O 1
ATOM 1390 N N . ASN A 1 177 ? 5.630 57.337 -20.295 1.00 92.69 177 ASN A N 1
ATOM 1391 C CA . ASN A 1 177 ? 6.004 57.602 -18.906 1.00 92.69 177 ASN A CA 1
ATOM 1392 C C . ASN A 1 177 ? 6.765 58.934 -18.779 1.00 92.69 177 ASN A C 1
ATOM 1394 O O . ASN A 1 177 ? 6.360 59.807 -18.014 1.00 92.69 177 ASN A O 1
ATOM 1398 N N . LYS A 1 178 ? 7.779 59.166 -19.625 1.00 89.75 178 LYS A N 1
ATOM 1399 C CA . LYS A 1 178 ? 8.494 60.454 -19.682 1.00 89.75 178 LYS A CA 1
ATOM 1400 C C . LYS A 1 178 ? 7.555 61.635 -19.940 1.00 89.75 178 LYS A C 1
ATOM 1402 O O . LYS A 1 178 ? 7.730 62.689 -19.334 1.00 89.75 178 LYS A O 1
ATOM 1407 N N . SER A 1 179 ? 6.579 61.487 -20.837 1.00 87.81 179 SER A N 1
ATOM 1408 C CA . SER A 1 179 ? 5.613 62.552 -21.125 1.00 87.81 179 SER A CA 1
ATOM 1409 C C . SER A 1 179 ? 4.678 62.830 -19.942 1.00 87.81 179 SER A C 1
ATOM 1411 O O . SER A 1 179 ? 4.450 63.991 -19.614 1.00 87.81 179 SER A O 1
ATOM 1413 N N . LEU A 1 180 ? 4.222 61.791 -19.236 1.00 91.38 180 LEU A N 1
ATOM 1414 C CA . LEU A 1 180 ? 3.381 61.922 -18.046 1.00 91.38 180 LEU A CA 1
ATOM 1415 C C . LEU A 1 180 ? 4.143 62.557 -16.878 1.00 91.38 180 LEU A C 1
ATOM 1417 O O . LEU A 1 180 ? 3.598 63.425 -16.202 1.00 91.38 180 LEU A O 1
ATOM 1421 N N . LEU A 1 181 ? 5.416 62.197 -16.681 1.00 88.25 181 LEU A N 1
ATOM 1422 C CA . LEU A 1 181 ? 6.275 62.842 -15.684 1.00 88.25 181 LEU A CA 1
ATOM 1423 C C . LEU A 1 181 ? 6.401 64.346 -15.948 1.00 88.25 181 LEU A C 1
ATOM 1425 O O . LEU A 1 181 ? 6.239 65.140 -15.026 1.00 88.25 181 LEU A O 1
ATOM 1429 N N . LYS A 1 182 ? 6.609 64.753 -17.209 1.00 88.12 182 LYS A N 1
ATOM 1430 C CA . LYS A 1 182 ? 6.639 66.178 -17.577 1.00 88.12 182 LYS A CA 1
ATOM 1431 C C . LYS A 1 182 ? 5.318 66.879 -17.254 1.00 88.12 182 LYS A C 1
ATOM 1433 O O . LYS A 1 182 ? 5.348 67.984 -16.729 1.00 88.12 182 LYS A O 1
ATOM 1438 N N . LEU A 1 183 ? 4.172 66.253 -17.527 1.00 87.81 183 LEU A N 1
ATOM 1439 C CA . LEU A 1 183 ? 2.861 66.838 -17.214 1.00 87.81 183 LEU A CA 1
ATOM 1440 C C . LEU A 1 183 ? 2.622 66.983 -15.707 1.00 87.81 183 LEU A C 1
ATOM 1442 O O . LEU A 1 183 ? 2.077 67.997 -15.280 1.00 87.81 183 LEU A O 1
ATOM 1446 N N . ASN A 1 184 ? 3.053 66.011 -14.901 1.00 82.50 184 ASN A N 1
ATOM 1447 C CA . ASN A 1 184 ? 2.945 66.096 -13.444 1.00 82.50 184 ASN A CA 1
ATOM 1448 C C . ASN A 1 184 ? 3.797 67.236 -12.882 1.00 82.50 184 ASN A C 1
ATOM 1450 O O . ASN A 1 184 ? 3.288 68.020 -12.088 1.00 82.50 184 ASN A O 1
ATOM 1454 N N . VAL A 1 185 ? 5.033 67.390 -13.365 1.00 82.12 185 VAL A N 1
ATOM 1455 C CA . VAL A 1 185 ? 5.897 68.522 -12.991 1.00 82.12 185 VAL A CA 1
ATOM 1456 C C . VAL A 1 185 ? 5.255 69.854 -13.388 1.00 82.12 185 VAL A C 1
ATOM 1458 O O . VAL A 1 185 ? 5.233 70.787 -12.594 1.00 82.12 185 VAL A O 1
ATOM 1461 N N . LEU A 1 186 ? 4.666 69.952 -14.586 1.00 79.81 186 LEU A N 1
ATOM 1462 C CA . LEU A 1 186 ? 3.958 71.168 -15.011 1.00 79.81 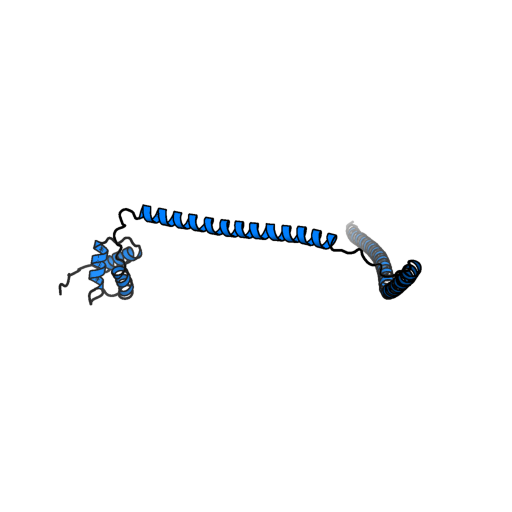186 LEU A CA 1
ATOM 1463 C C . LEU A 1 186 ? 2.725 71.468 -14.145 1.00 79.81 186 LEU A C 1
ATOM 1465 O O . LEU A 1 186 ? 2.421 72.632 -13.897 1.00 79.81 186 LEU A O 1
ATOM 1469 N N . LYS A 1 187 ? 2.021 70.436 -13.670 1.00 74.31 187 LYS A N 1
ATOM 1470 C CA . LYS A 1 187 ? 0.876 70.590 -12.766 1.00 74.31 187 LYS A CA 1
ATOM 1471 C C . LYS A 1 187 ? 1.310 71.043 -11.371 1.00 74.31 187 LYS A C 1
ATOM 1473 O O . LYS A 1 187 ? 0.639 71.886 -10.789 1.00 74.31 187 LYS A O 1
ATOM 1478 N N . GLU A 1 188 ? 2.414 70.513 -10.858 1.00 71.12 188 GLU A N 1
ATOM 1479 C CA . GLU A 1 188 ? 2.990 70.889 -9.561 1.00 71.12 188 GLU A CA 1
ATOM 1480 C C . GLU A 1 188 ? 3.477 72.346 -9.576 1.00 71.12 188 GLU A C 1
ATOM 1482 O O . GLU A 1 188 ? 3.060 73.142 -8.740 1.00 71.12 188 GLU A O 1
ATOM 1487 N N . VAL A 1 189 ? 4.193 72.752 -10.632 1.00 68.81 189 VAL A N 1
ATOM 1488 C CA . VAL A 1 189 ? 4.629 74.146 -10.837 1.00 68.81 189 VAL A CA 1
ATOM 1489 C C . VAL A 1 189 ? 3.445 75.117 -10.974 1.00 68.81 189 VAL A C 1
ATOM 1491 O O . VAL A 1 189 ? 3.516 76.252 -10.506 1.00 68.81 189 VAL A O 1
ATOM 1494 N N . ASN A 1 190 ? 2.339 74.698 -11.598 1.00 63.50 190 ASN A N 1
ATOM 1495 C CA . ASN A 1 190 ? 1.146 75.541 -11.725 1.00 63.50 190 ASN A CA 1
ATOM 1496 C C . ASN A 1 190 ? 0.322 75.618 -10.423 1.00 63.50 190 ASN A C 1
ATOM 1498 O O . ASN A 1 190 ? -0.316 76.639 -10.170 1.00 63.50 190 ASN A O 1
ATOM 1502 N N . SER A 1 191 ? 0.345 74.570 -9.591 1.00 61.03 191 SER A N 1
ATOM 1503 C CA . SER A 1 191 ? -0.268 74.581 -8.255 1.00 61.03 191 SER A CA 1
ATOM 1504 C C . SER A 1 191 ? 0.482 75.501 -7.286 1.00 61.03 191 SER A C 1
ATOM 1506 O O . SER A 1 191 ? -0.170 76.253 -6.567 1.00 61.03 191 SER A O 1
ATOM 1508 N N . ASP A 1 192 ? 1.818 75.521 -7.319 1.00 56.91 192 ASP A N 1
ATOM 1509 C CA . ASP A 1 192 ? 2.625 76.425 -6.481 1.00 56.91 192 ASP A CA 1
ATOM 1510 C C . ASP A 1 192 ? 2.494 77.896 -6.905 1.00 56.91 192 ASP A C 1
ATOM 1512 O O . ASP A 1 192 ? 2.489 78.800 -6.067 1.00 56.91 192 ASP A O 1
ATOM 1516 N N . LYS A 1 193 ? 2.310 78.163 -8.206 1.00 57.22 193 LYS A N 1
ATOM 1517 C CA . LYS A 1 193 ? 2.101 79.530 -8.706 1.00 57.22 193 LYS A CA 1
ATOM 1518 C C . LYS A 1 193 ? 0.784 80.148 -8.213 1.00 57.22 193 LYS A C 1
ATOM 1520 O O . LYS A 1 193 ? 0.756 81.328 -7.888 1.00 57.22 193 LYS A O 1
ATOM 1525 N N . ASN A 1 194 ? -0.278 79.350 -8.085 1.00 53.19 194 ASN A N 1
ATOM 1526 C CA . ASN A 1 194 ? -1.587 79.827 -7.623 1.00 53.19 194 ASN A CA 1
ATOM 1527 C C . ASN A 1 194 ? -1.613 80.154 -6.111 1.00 53.19 194 ASN A C 1
ATOM 1529 O O . ASN A 1 194 ? -2.450 80.926 -5.651 1.00 53.19 194 ASN A O 1
ATOM 1533 N N . ILE A 1 195 ? -0.682 79.595 -5.327 1.00 53.56 195 ILE A N 1
ATOM 1534 C CA . ILE A 1 195 ? -0.534 79.913 -3.897 1.00 53.56 195 ILE A CA 1
ATOM 1535 C C . ILE A 1 195 ? 0.215 81.244 -3.718 1.00 53.56 195 ILE A C 1
ATOM 1537 O O . ILE A 1 195 ? -0.160 82.045 -2.863 1.00 53.56 195 ILE A O 1
ATOM 1541 N N . ASN A 1 196 ? 1.209 81.527 -4.566 1.00 52.88 196 ASN A N 1
ATOM 1542 C CA . ASN A 1 196 ? 2.003 82.756 -4.472 1.00 52.88 196 ASN A CA 1
ATOM 1543 C C . ASN A 1 196 ? 1.264 84.014 -4.963 1.00 52.88 196 ASN A C 1
ATOM 1545 O O . ASN A 1 196 ? 1.522 85.090 -4.436 1.00 52.88 196 ASN A O 1
ATOM 1549 N N . ASP A 1 197 ? 0.287 83.896 -5.867 1.00 54.16 197 ASP A N 1
ATOM 1550 C CA . ASP A 1 197 ? -0.532 85.048 -6.290 1.00 54.16 197 ASP A CA 1
ATOM 1551 C C . ASP A 1 197 ? -1.581 85.468 -5.228 1.00 54.16 197 ASP A C 1
ATOM 1553 O O . ASP A 1 197 ? -2.163 86.547 -5.325 1.00 54.16 197 ASP A O 1
ATOM 1557 N N . THR A 1 198 ? -1.820 84.656 -4.185 1.00 52.34 198 THR A N 1
ATOM 1558 C CA . THR A 1 198 ? -2.789 84.986 -3.113 1.00 52.34 198 THR A CA 1
ATOM 1559 C C . THR A 1 198 ? -2.139 85.700 -1.915 1.00 52.34 198 THR A C 1
ATOM 1561 O O . THR A 1 198 ? -2.845 86.263 -1.079 1.00 52.34 198 THR A O 1
ATOM 1564 N N . ILE A 1 199 ? -0.803 85.708 -1.814 1.00 53.06 199 ILE A N 1
ATOM 1565 C CA . ILE A 1 199 ? -0.079 86.296 -0.670 1.00 53.06 199 ILE A CA 1
ATOM 1566 C C . ILE A 1 199 ? 0.285 87.781 -0.905 1.00 53.06 199 ILE A C 1
ATOM 1568 O O . ILE A 1 199 ? 0.466 88.510 0.066 1.00 53.06 199 ILE A O 1
ATOM 1572 N N . ASP A 1 200 ? 0.243 88.279 -2.148 1.00 53.91 200 ASP A N 1
ATOM 1573 C CA . ASP A 1 200 ? 0.610 89.667 -2.504 1.00 53.91 200 ASP A CA 1
ATOM 1574 C C . ASP A 1 200 ? -0.579 90.647 -2.686 1.00 53.91 200 ASP A C 1
ATOM 1576 O O . ASP A 1 200 ? -0.415 91.724 -3.256 1.00 53.91 200 ASP A O 1
ATOM 1580 N N . ILE A 1 201 ? -1.784 90.335 -2.183 1.00 51.41 201 ILE A N 1
ATOM 1581 C CA . ILE A 1 201 ? -2.956 91.252 -2.229 1.00 51.41 201 ILE A CA 1
ATOM 1582 C C . ILE A 1 201 ? -3.375 91.851 -0.876 1.00 51.41 201 ILE A C 1
ATOM 1584 O O . ILE A 1 201 ? -4.422 92.486 -0.789 1.00 51.41 201 ILE A O 1
ATOM 1588 N N . ASN A 1 202 ? -2.543 91.730 0.163 1.00 48.50 202 ASN A N 1
ATOM 1589 C CA . ASN A 1 202 ? -2.686 92.510 1.400 1.00 48.50 202 ASN A CA 1
ATOM 1590 C C . ASN A 1 202 ? -1.386 93.263 1.727 1.00 48.50 202 ASN A C 1
ATOM 1592 O O . ASN A 1 202 ? -0.709 92.945 2.705 1.00 48.50 202 ASN A O 1
ATOM 1596 N N . ASN A 1 203 ? -1.060 94.270 0.913 1.00 42.47 203 ASN A N 1
ATOM 1597 C CA . ASN A 1 203 ? -0.337 95.462 1.365 1.00 42.47 203 ASN A CA 1
ATOM 1598 C C . ASN A 1 203 ? -0.728 96.683 0.527 1.00 42.47 203 ASN A C 1
ATOM 1600 O O . ASN A 1 203 ? -0.414 96.688 -0.684 1.00 42.47 203 ASN A O 1
#

Solvent-accessible surface area (backbone atoms only — not comparable to full-atom values): 12072 Å² total; per-residue (Å²): 136,87,79,77,81,77,89,70,55,76,66,58,52,50,50,52,53,50,33,49,77,73,67,71,59,49,76,69,55,51,51,48,53,49,58,52,63,71,45,95,68,63,69,89,89,48,71,84,55,41,62,58,52,50,52,48,68,71,68,62,74,76,70,78,78,57,98,57,48,67,64,50,49,54,54,56,52,52,56,54,57,59,59,60,57,58,59,54,52,56,54,50,55,55,51,52,57,55,53,54,51,53,55,51,49,50,53,53,50,51,52,51,51,60,73,64,53,71,72,85,75,68,95,52,95,47,72,69,58,49,50,53,54,48,52,52,50,53,50,51,52,50,52,52,50,56,54,57,56,56,72,44,50,66,57,55,51,49,50,54,54,47,54,56,49,52,51,54,51,50,55,50,51,54,51,50,51,54,52,52,52,52,51,51,52,53,50,53,56,53,55,55,50,61,56,58,69,66,68,75,78,81,124

Secondary structure (DSSP, 8-state):
---------HHHHHHHHHHHHHT---HHHHHHHHHHHTSS-PPTT-HHHHHHHHHHHHH-------TTHHHHHHHHHHHHHHHHHHHHHHHHHHHHHHHHHHHHHHHHHHHHHHHT---PPPS-S-HHHHHHHHHHHHHHHHHHHHHHHHTTHHHHHHHHHHHHHHHHHHHHHHHHHHHHHHHHHHHHHHHHHHHHTTTTT--

Sequence (203 aa):
MNSININMNNQEIRRLITSFFEGETTEEEEKLLRALFSGDQVPGGFEAEKEYILFCLANGNIKDASNNLEGKIIRAIDKQGIKAESKHSRRYYLMLLSGAAAIMLIVFGTYFFINSRKGFRDTYSDPAIAYAETMKLLMDVSSRLNKGTSALRPVSKLSEMTDMSREKLNETSSTINKSLLKLNVLKEVNSDKNINDTIDINN

=== Feature glossary ===
Legend for the data blocks above and below:

— What the protein is —

The amino-acid sequence is the protein's primary structure: the linear order of residues from the N-terminus to the C-terminus, written in one-letter code. Everything else here — the 3D coordinates, the secondary structure, the domain annotations — is ultimately a consequence of this string.

Functional annotations link the protein to curated datab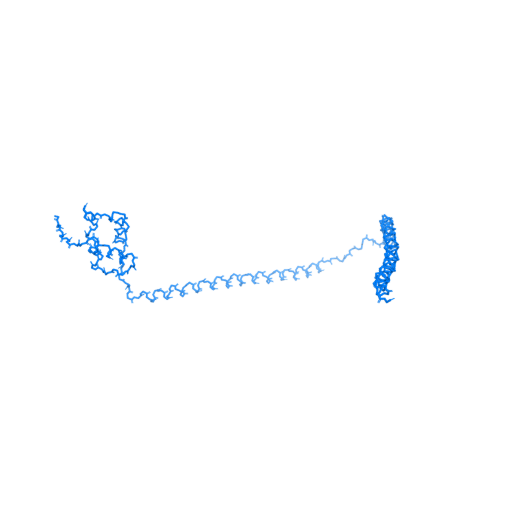ases. InterPro entries identify conserved domains and families by matching the sequence against member-database signatures (Pfam, PROSITE, CDD, …). Gene Ontology (GO) terms describe molecular function, biological process, and cellular component in a controlled vocabulary. CATH places the structure in a hierarchical fold classification (Class/Architecture/Topology/Homologous-superfamily). The organism is the source species.

— Where its atoms are —

Atomic coordinates in PDBx/mmCIF format — the same representation the Protein Data Bank distributes. Each line of the _atom_site loop places one backbone atom in Cartesian space (units: ångströms, origin: arbitrary).

The six renders are orthographic views along the three Cartesian axes in both directions. Representation (cartoon, sticks, or surface) and color scheme (sequence-rainbow or by-chain) vary across proteins so the training set covers all the common visualization conventions.

— Local backbone conformation —

Eight-state secondary structure (DSSP): H is the canonical α-helix, G the tighter 3₁₀-helix, I the wider π-helix; E/B are β-structure, T and S are turns and bends, and '-' is everything else. DSSP derives these from the pattern of main-chain N–H···O=C hydrogen bonds, not from the sequence.

Three-state secondary structure (P-SEA) collapses the eight DSSP classes into helix (a), strand (b), and coil (c). P-SEA assigns these from Cα geometry alone — distances and angles — without requiring backbone oxygens, so it works on any Cα trace.

φ (phi) and ψ (psi) are the two rotatable backbone dihedrals per residue: φ is the C(i-1)–N–Cα–C torsion, ψ is the N–Cα–C–N(i+1) torsion, both in degrees on (−180°, 180°]. α-helical residues cluster near (−60°, −45°); β-strand residues near (−120°, +130°). A Ramachandran plot is simply a scatter of (φ, ψ) for every residue.

— Global shape and packing —

The geometric summary reports three shape descriptors. Rg (radius of gyration) measures how spread out the Cα atoms are about their centre of mass; compact globular proteins have small Rg, elongated or unfolded ones large. Cα contacts (<8 Å, |i−j|>4) count long-range residue pairs in spatial proximity — high for tightly packed folds, near zero for rods or random coil. The bounding-box extents give the protein's footprint along x, y, z in Å.

SASA measures how much of the protein is reachable by solvent. It is computed by rolling a water-sized probe over the atomic surface and summing the exposed area (Å²). Per-residue SASA distinguishes core (buried, low SASA) from surface (exposed, high SASA) residues; total SASA is a whole-molecule size measure.

Plot images: a contact map (which residues are close in 3D, as an N×N binary image), a Ramachandran scatter (backbone torsion angles, revealing secondary-structure composition at a glance), and — for AlphaFold structures — a PAE heatmap (pairwise prediction confidence).

— Structural neighborhood —

A 3Di character summarizes, for each residue, the relative orientation of the Cα frame of its nearest spatial neighbor. Because it encodes fold topology rather than chemistry, 3Di alignments detect remote structural similarity that sequence alignment misses.

The Foldseek neighbor list gives the closest experimentally determined structures in the PDB, ranked by structural alignment. TM-score near 1 means near-identical fold; near 0.3 means only rough topology match. This is how one finds what a novel AlphaFold prediction most resembles in the solved-structure universe.

— Confidence and disorder —

For AlphaFold models, the B-factor field carries pLDDT — the model's own estimate of local accuracy on a 0–100 scale. Regions with pLDDT<50 should be treated as essentially unmodeled; they often correspond to intrinsically disordered segments.

Crystallographic B-factors measure how much each atom's electron density is smeared out, in Å². They rise in mobile loops and surface residues and fall in the buried interior. In AlphaFold models this column is repurposed to hold pLDDT instead.

Predicted Aligned Error (PAE) is an AlphaFold confidence matrix: entry (i, j) is the expected error in the position of residue j, in ångströms, when the prediction is superimposed on the true structure at residue i. Low PAE within a block of residues means that block is internally rigid and well-predicted; high PAE between two blocks means their relative placement is uncertain even if each block individually is confident.